Protein AF-A0A6B3M8G8-F1 (afdb_monomer_lite)

Foldseek 3Di:
DDDDDDDDDDDDDDDPDPPPPPPDDLVRLQVVLVVCVVVVVLVSNLVSLVVSCVVPVLPLVSLQSNLVSCVSVLVLVSSLVSLVSSCVNPVLPLSSLQSNLVSLQVVLVVCVVVVNLVSSLVSLVSSLVSLVSSCVSPVPPVSSVVSNVVSVVVSCCSVPVPPPPPPCVVVPDDCVPDVPDPPPPAQKWKWEQEPVGIFIFGWDFPDDDDPDTDTDGDDDTQYPDPPDDGDQWIKIWGDDPDDPVPTDIDIGGDDDDDDDDDPDDDPPD

pLDDT: mean 75.7, std 21.73, range [33.72, 98.88]

Radius of gyration: 35.32 Å; chains: 1; bounding box: 148×42×79 Å

Secondary structure (DSSP, 8-state):
----------------------PPPHHHHHHHHHHHHHTT-HHHHHHHHHHHHHH-TT-HHHHHHHHHHHHHTT-HHHHHHHHHHHHHH-TT-HHHHHHHHHHHHHHHHHHHHTT-HHHHHHHHHHHHHHHHHHHHH-TT-HHHHHHHHHHHHHHHHHHS-------GGGTSPPTTT-TTS-----SEEEEEEETTEEEEEEEEEEEEETTEEEEEE-TTSS-SSTTSPPPSEEEEEE--SS-GGG---EEEE-------------S--

Sequence (269 aa):
MLHRFFSLLLTLSLVAIPQVVVAQSIEQLFQQGNAAQDAGNFSEAEHIFRRVIQSEPNNTDAYYNLGLALYYQGKLDEAIDSYQQAIQREPNNAAAYNNLGLALQQQGKLLRQQGNSDAAIAKLNEAITEYKRSIEIDTNFVTAHNNLREAKRLAILWSNPPTIAIDDRKHLPSEEDKPLVKVFRSTVQIIAEVSEGNSIGAGWVVKREGNTVWIVTNRHVISGEQTKPPSDKIKVEFFSELPDEKRPRYDATVHQTMTFLLKQQQLAA

Structure (mmCIF, N/CA/C/O backbone):
data_AF-A0A6B3M8G8-F1
#
_entry.id   AF-A0A6B3M8G8-F1
#
loop_
_atom_site.group_PDB
_atom_site.id
_atom_site.type_symbol
_atom_site.label_atom_id
_atom_site.label_alt_id
_atom_site.label_comp_id
_atom_site.label_asym_id
_atom_site.label_entity_id
_atom_site.label_seq_id
_atom_site.pdbx_PDB_ins_code
_atom_site.Cartn_x
_atom_site.Cartn_y
_atom_site.Cartn_z
_atom_site.occupancy
_atom_site.B_iso_or_equiv
_atom_site.auth_seq_id
_atom_site.auth_comp_id
_atom_site.auth_asym_id
_atom_site.auth_atom_id
_atom_site.pdbx_PDB_model_num
ATOM 1 N N . MET A 1 1 ? -97.263 -7.043 22.699 1.00 47.31 1 MET A N 1
ATOM 2 C CA . MET A 1 1 ? -96.037 -7.875 22.685 1.00 47.31 1 MET A CA 1
ATOM 3 C C . MET A 1 1 ? -95.089 -7.342 21.613 1.00 47.31 1 MET A C 1
ATOM 5 O O . MET A 1 1 ? -95.592 -6.777 20.655 1.00 47.31 1 MET A O 1
ATOM 9 N N . LEU A 1 2 ? -93.777 -7.565 21.797 1.00 39.94 2 LEU A N 1
ATOM 10 C CA . LEU A 1 2 ? -92.598 -7.190 20.977 1.00 39.94 2 LEU A CA 1
ATOM 11 C C . LEU A 1 2 ? -92.091 -5.745 21.168 1.00 39.94 2 LEU A C 1
ATOM 13 O O . LEU A 1 2 ? -92.731 -4.793 20.748 1.00 39.94 2 LEU A O 1
ATOM 17 N N . HIS A 1 3 ? -91.086 -5.504 22.022 1.00 43.38 3 HIS A N 1
ATOM 18 C CA . HIS A 1 3 ? -89.630 -5.793 21.951 1.00 43.38 3 HIS A CA 1
ATOM 19 C C . HIS A 1 3 ? -88.824 -4.621 21.362 1.00 43.38 3 HIS A C 1
ATOM 21 O O . HIS A 1 3 ? -88.673 -4.473 20.155 1.00 43.38 3 HIS A O 1
ATOM 27 N N . ARG A 1 4 ? -88.294 -3.790 22.274 1.00 45.34 4 ARG A N 1
ATOM 28 C CA . ARG A 1 4 ? -87.256 -2.785 22.020 1.00 45.34 4 ARG A CA 1
ATOM 29 C C . ARG A 1 4 ? -85.902 -3.496 21.914 1.00 45.34 4 ARG A C 1
ATOM 31 O O . ARG A 1 4 ? -85.479 -4.113 22.887 1.00 45.34 4 ARG A O 1
ATOM 38 N N . PHE A 1 5 ? -85.228 -3.385 20.774 1.00 47.16 5 PHE A N 1
ATOM 39 C CA . PHE A 1 5 ? -83.827 -3.786 20.627 1.00 47.16 5 PHE A CA 1
ATOM 40 C C . PHE A 1 5 ? -82.917 -2.635 21.072 1.00 47.16 5 PHE A C 1
ATOM 42 O O . PHE A 1 5 ? -82.988 -1.535 20.528 1.00 47.16 5 PHE A O 1
ATOM 49 N N . PHE A 1 6 ? -82.085 -2.890 22.079 1.00 47.25 6 PHE A N 1
ATOM 50 C CA . PHE A 1 6 ? -81.025 -1.996 22.540 1.00 47.25 6 PHE A CA 1
ATOM 51 C C . PHE A 1 6 ? -79.711 -2.531 21.954 1.00 47.25 6 PHE A C 1
ATOM 53 O O . PHE A 1 6 ? -79.225 -3.571 22.393 1.00 47.25 6 PHE A O 1
ATOM 60 N N . SER A 1 7 ? -79.170 -1.879 20.922 1.00 46.62 7 SER A N 1
ATOM 61 C CA . SER A 1 7 ? -77.852 -2.232 20.375 1.00 46.62 7 SER A CA 1
ATOM 62 C C . SER A 1 7 ? -76.763 -1.505 21.155 1.00 46.62 7 SER A C 1
ATOM 64 O O . SER A 1 7 ? -76.685 -0.278 21.131 1.00 46.62 7 SER A O 1
ATOM 66 N N . LEU A 1 8 ? -75.925 -2.276 21.845 1.00 45.31 8 LEU A N 1
ATOM 67 C CA . LEU A 1 8 ? -74.729 -1.810 22.539 1.00 45.31 8 LEU A CA 1
ATOM 68 C C . LEU A 1 8 ? -73.566 -1.772 21.530 1.00 45.31 8 LEU A C 1
ATOM 70 O O . LEU A 1 8 ? -73.111 -2.820 21.076 1.00 45.31 8 LEU A O 1
ATOM 74 N N . LEU A 1 9 ? -73.096 -0.581 21.149 1.00 47.44 9 LEU A N 1
ATOM 75 C CA . LEU A 1 9 ? -71.875 -0.420 20.351 1.00 47.44 9 LEU A CA 1
ATOM 76 C C . LEU A 1 9 ? -70.666 -0.353 21.293 1.00 47.44 9 LEU A C 1
ATOM 78 O O . LEU A 1 9 ? -70.496 0.617 22.028 1.00 47.44 9 LEU A O 1
ATOM 82 N N . LEU A 1 10 ? -69.834 -1.394 21.267 1.00 45.88 10 LEU A N 1
ATOM 83 C CA . LEU A 1 10 ? -68.565 -1.457 21.987 1.00 45.88 10 LEU A CA 1
ATOM 84 C C . LEU A 1 10 ? -67.466 -0.859 21.093 1.00 45.88 10 LEU A C 1
ATOM 86 O O . LEU A 1 10 ? -67.052 -1.477 20.113 1.00 45.88 10 LEU A O 1
ATOM 90 N N . THR A 1 11 ? -67.004 0.354 21.393 1.00 53.84 11 THR A N 1
ATOM 91 C CA . THR A 1 11 ? -65.881 0.966 20.671 1.00 53.84 11 THR A CA 1
ATOM 92 C C . THR A 1 11 ? -64.563 0.443 21.235 1.00 53.84 11 THR A C 1
ATOM 94 O O . THR A 1 11 ? -64.174 0.798 22.347 1.00 53.84 11 THR A O 1
ATOM 97 N N . LEU A 1 12 ? -63.876 -0.405 20.471 1.00 47.84 12 LEU A N 1
ATOM 98 C CA . LEU A 1 12 ? -62.534 -0.887 20.788 1.00 47.84 12 LEU A CA 1
ATOM 99 C C . LEU A 1 12 ? -61.524 0.238 20.491 1.00 47.84 12 LEU A C 1
ATOM 101 O O . LEU A 1 12 ? -61.164 0.474 19.339 1.00 47.84 12 LEU A O 1
ATOM 105 N N . SER A 1 13 ? -61.098 0.982 21.511 1.00 57.12 13 SER A N 1
ATOM 106 C CA . SER A 1 13 ? -60.034 1.980 21.367 1.00 57.12 13 SER A CA 1
ATOM 107 C C . SER A 1 13 ? -58.672 1.283 21.347 1.00 57.12 13 SER A C 1
ATOM 109 O O . SER A 1 13 ? -58.246 0.714 22.353 1.00 57.12 13 SER A O 1
ATOM 111 N N . LEU A 1 14 ? -57.996 1.328 20.198 1.00 58.75 14 LEU A N 1
ATOM 112 C CA . LEU A 1 14 ? -56.640 0.820 20.008 1.00 58.75 14 LEU A CA 1
ATOM 113 C C . LEU A 1 14 ? -55.662 1.697 20.811 1.00 58.75 14 LEU A C 1
ATOM 115 O O . LEU A 1 14 ? -55.352 2.818 20.412 1.00 58.75 14 LEU A O 1
ATOM 119 N N . VAL A 1 15 ? -55.200 1.218 21.967 1.00 61.88 15 VAL A N 1
ATOM 120 C CA . VAL A 1 15 ? -54.132 1.889 22.720 1.00 61.88 15 VAL A CA 1
ATOM 121 C C . VAL A 1 15 ? -52.816 1.604 21.998 1.00 61.88 15 VAL A C 1
ATOM 123 O O . VAL A 1 15 ? -52.322 0.479 22.014 1.00 61.88 15 VAL A O 1
ATOM 126 N N . ALA A 1 16 ? -52.265 2.616 21.328 1.00 62.28 16 ALA A N 1
ATOM 127 C CA . ALA A 1 16 ? -50.938 2.546 20.733 1.00 62.28 16 ALA A CA 1
ATOM 128 C C . ALA A 1 16 ? -49.893 2.468 21.857 1.00 62.28 16 ALA A C 1
ATOM 130 O O . ALA A 1 16 ? -49.615 3.460 22.528 1.00 62.28 16 ALA A O 1
ATOM 131 N N . ILE A 1 17 ? -49.336 1.278 22.085 1.00 68.44 17 ILE A N 1
ATOM 132 C CA . ILE A 1 17 ? -48.185 1.101 22.973 1.00 68.44 17 ILE A CA 1
ATOM 133 C C . ILE A 1 17 ? -46.984 1.727 22.251 1.00 68.44 17 ILE A C 1
ATOM 135 O O . ILE A 1 17 ? -46.662 1.276 21.147 1.00 68.44 17 ILE A O 1
ATOM 139 N N . PRO A 1 18 ? -46.327 2.763 22.804 1.00 54.25 18 PRO A N 1
ATOM 140 C CA . PRO A 1 18 ? -45.137 3.319 22.180 1.00 54.25 18 PRO A CA 1
ATOM 141 C C . PRO A 1 18 ? -44.071 2.225 22.124 1.00 54.25 18 PRO A C 1
ATOM 143 O O . PRO A 1 18 ? -43.692 1.659 23.151 1.00 54.25 18 PRO A O 1
ATOM 146 N N . GLN A 1 19 ? -43.611 1.895 20.916 1.00 54.03 19 GLN A N 1
ATOM 147 C CA . GLN A 1 19 ? -42.460 1.019 20.754 1.00 54.03 19 GLN A CA 1
ATOM 148 C C . GLN A 1 19 ? -41.261 1.713 21.397 1.00 54.03 19 GLN A C 1
ATOM 150 O O . GLN A 1 19 ? -40.816 2.763 20.936 1.00 54.03 19 GLN A O 1
ATOM 155 N N . VAL A 1 20 ? -40.760 1.141 22.490 1.00 57.12 20 VAL A N 1
ATOM 156 C CA . VAL A 1 20 ? -39.497 1.569 23.085 1.00 57.12 20 VAL A CA 1
ATOM 157 C C . VAL A 1 20 ? -38.409 1.179 22.093 1.00 57.12 20 VAL A C 1
ATOM 159 O O . VAL A 1 20 ? -38.018 0.016 22.011 1.00 57.12 20 VAL A O 1
ATOM 162 N N . VAL A 1 21 ? -37.952 2.142 21.293 1.00 59.75 21 VAL A N 1
ATOM 163 C CA . VAL A 1 21 ? -36.733 1.987 20.500 1.00 59.75 21 VAL A CA 1
ATOM 164 C C . VAL A 1 21 ? -35.591 1.918 21.505 1.00 59.75 21 VAL A C 1
ATOM 166 O O . VAL A 1 21 ? -35.153 2.938 22.035 1.00 59.75 21 VAL A O 1
ATOM 169 N N . VAL A 1 22 ? -35.158 0.704 21.838 1.00 60.06 22 VAL A N 1
ATOM 170 C CA . VAL A 1 22 ? -33.977 0.511 22.678 1.00 60.06 22 VAL A CA 1
ATOM 171 C C . VAL A 1 22 ? -32.784 0.976 21.852 1.00 60.06 22 VAL A C 1
ATOM 173 O O . VAL A 1 22 ? -32.423 0.338 20.863 1.00 60.06 22 VAL A O 1
ATOM 176 N N . ALA A 1 23 ? -32.211 2.124 22.215 1.00 70.62 23 ALA A N 1
ATOM 177 C CA . ALA A 1 23 ? -30.981 2.599 21.603 1.00 70.62 23 ALA A CA 1
ATOM 178 C C . ALA A 1 23 ? -29.895 1.531 21.806 1.00 70.62 23 ALA A C 1
ATOM 180 O O . ALA A 1 23 ? -29.649 1.101 22.933 1.00 70.62 23 ALA A O 1
ATOM 181 N N . GLN A 1 24 ? -29.288 1.075 20.710 1.00 76.62 24 GLN A N 1
ATOM 182 C CA . GLN A 1 24 ? -28.175 0.129 20.769 1.00 76.62 24 GLN A CA 1
ATOM 183 C C . GLN A 1 24 ? -27.015 0.770 21.532 1.00 76.62 24 GLN A C 1
ATOM 185 O O . GLN A 1 24 ? -26.716 1.949 21.325 1.00 76.62 24 GLN A O 1
ATOM 190 N N . SER A 1 25 ? -26.356 0.003 22.401 1.00 91.88 25 SER A N 1
ATOM 191 C CA . SER A 1 25 ? -25.125 0.485 23.031 1.00 91.88 25 SER A CA 1
ATOM 192 C C . SER A 1 25 ? -24.011 0.622 21.987 1.00 91.88 25 SER A C 1
ATOM 194 O O . SER A 1 25 ? -24.038 -0.046 20.950 1.00 91.88 25 SER A O 1
ATOM 196 N N . ILE A 1 26 ? -23.011 1.464 22.259 1.00 93.00 26 ILE A N 1
ATOM 197 C CA . ILE A 1 26 ? -21.859 1.608 21.356 1.00 93.00 26 ILE A CA 1
ATOM 198 C C . ILE A 1 26 ? -21.111 0.285 21.196 1.00 93.00 26 ILE A C 1
ATOM 200 O O . ILE A 1 26 ? -20.761 -0.076 20.079 1.00 93.00 26 ILE A O 1
ATOM 204 N N . GLU A 1 27 ? -20.996 -0.496 22.270 1.00 92.81 27 GLU A N 1
ATOM 205 C CA . GLU A 1 27 ? -20.454 -1.857 22.217 1.00 92.81 27 GLU A CA 1
ATOM 206 C C . GLU A 1 27 ? -21.247 -2.755 21.252 1.00 92.81 27 GLU A C 1
ATOM 208 O O . GLU A 1 27 ? -20.674 -3.417 20.393 1.00 92.81 27 GLU A O 1
ATOM 213 N N . GLN A 1 28 ? -22.584 -2.748 21.328 1.00 94.25 28 GLN A N 1
ATOM 214 C CA . GLN A 1 28 ? -23.419 -3.539 20.416 1.00 94.25 28 GLN A CA 1
ATOM 215 C C . GLN A 1 28 ? -23.270 -3.092 18.960 1.00 94.25 28 GLN A C 1
ATOM 217 O O . GLN A 1 28 ? -23.236 -3.939 18.068 1.00 94.25 28 GLN A O 1
ATOM 222 N N . LEU A 1 29 ? -23.181 -1.782 18.716 1.00 95.38 29 LEU A N 1
ATOM 223 C CA . LEU A 1 29 ? -22.905 -1.240 17.387 1.00 95.38 29 LEU A CA 1
ATOM 224 C C . LEU A 1 29 ? -21.536 -1.695 16.889 1.00 95.38 29 LEU A C 1
ATOM 226 O O . LEU A 1 29 ? -21.426 -2.171 15.766 1.00 95.38 29 LEU A O 1
ATOM 230 N N . PHE A 1 30 ? -20.509 -1.620 17.728 1.00 96.06 30 PHE A N 1
ATOM 231 C CA . PHE A 1 30 ? -19.162 -2.042 17.372 1.00 96.06 30 PHE A CA 1
ATOM 232 C C . PHE A 1 30 ? -19.118 -3.521 16.961 1.00 96.06 30 PHE A C 1
ATOM 234 O O . PHE A 1 30 ? -18.606 -3.852 15.891 1.00 96.06 30 PHE A O 1
ATOM 241 N N . GLN A 1 31 ? -19.752 -4.406 17.740 1.00 97.56 31 GLN A N 1
ATOM 242 C CA . GLN A 1 31 ? -19.837 -5.831 17.402 1.00 97.56 31 GLN A CA 1
ATOM 243 C C . GLN A 1 31 ? -20.619 -6.096 16.107 1.00 97.56 31 GLN A C 1
ATOM 245 O O . GLN A 1 31 ? -20.256 -6.986 15.340 1.00 97.56 31 GLN A O 1
ATOM 250 N N . GLN A 1 32 ? -21.664 -5.314 15.815 1.00 97.12 32 GLN A N 1
ATOM 251 C CA . GLN A 1 32 ? -22.369 -5.399 14.529 1.00 97.12 32 GLN A CA 1
ATOM 252 C C . GLN A 1 32 ? -21.480 -4.966 13.361 1.00 97.12 32 GLN A C 1
ATOM 254 O O . GLN A 1 32 ? -21.523 -5.590 12.303 1.00 97.12 32 GLN A O 1
ATOM 259 N N . GLY A 1 33 ? -20.654 -3.935 13.558 1.00 97.75 33 GLY A N 1
ATOM 260 C CA . GLY A 1 33 ? -19.674 -3.486 12.571 1.00 97.75 33 GLY A CA 1
ATOM 261 C C . GLY A 1 33 ? -18.662 -4.583 12.247 1.00 97.75 33 GLY A C 1
ATOM 262 O O . GLY A 1 33 ? -18.440 -4.881 11.074 1.00 97.75 33 GLY A O 1
ATOM 263 N N . ASN A 1 34 ? -18.126 -5.246 13.277 1.00 97.94 34 ASN A N 1
ATOM 264 C CA . ASN A 1 34 ? -17.218 -6.385 13.114 1.00 97.94 34 ASN A CA 1
ATOM 265 C C . ASN A 1 34 ? -17.898 -7.540 12.367 1.00 97.94 34 ASN A C 1
ATOM 267 O O . ASN A 1 34 ? -17.373 -8.027 11.370 1.00 97.94 34 ASN A O 1
ATOM 271 N N . ALA A 1 35 ? -19.115 -7.918 12.774 1.00 98.19 35 ALA A N 1
ATOM 272 C CA . ALA A 1 35 ? -19.872 -8.975 12.105 1.00 98.19 35 ALA A CA 1
ATOM 273 C C . ALA A 1 35 ? -20.162 -8.647 10.627 1.00 98.19 35 ALA A C 1
ATOM 275 O O . ALA A 1 35 ? -20.120 -9.530 9.769 1.00 98.19 35 ALA A O 1
ATOM 276 N N . ALA A 1 36 ? -20.431 -7.377 10.306 1.00 98.19 36 ALA A N 1
ATOM 277 C CA . ALA A 1 36 ? -20.597 -6.928 8.929 1.00 98.19 36 ALA A CA 1
ATOM 278 C C . ALA A 1 36 ? -19.288 -7.032 8.127 1.00 98.19 36 ALA A C 1
ATOM 280 O O . ALA A 1 36 ? -19.338 -7.438 6.965 1.00 98.19 36 ALA A O 1
ATOM 281 N N . GLN A 1 37 ? -18.128 -6.724 8.721 1.00 96.88 37 GLN A N 1
ATOM 282 C CA . GLN A 1 37 ? -16.827 -6.936 8.071 1.00 96.88 37 GLN A CA 1
ATOM 283 C C . GLN A 1 37 ? -16.541 -8.412 7.813 1.00 96.88 37 GLN A C 1
ATOM 285 O O . GLN A 1 37 ? -16.163 -8.756 6.695 1.00 96.88 37 GLN A O 1
ATOM 290 N N . ASP A 1 38 ? -16.767 -9.274 8.804 1.00 97.25 38 ASP A N 1
ATOM 291 C CA . ASP A 1 38 ? -16.552 -10.720 8.682 1.00 97.25 38 ASP A CA 1
ATOM 292 C C . ASP A 1 38 ? -17.446 -11.333 7.594 1.00 97.25 38 ASP A C 1
ATOM 294 O O . ASP A 1 38 ? -17.039 -12.243 6.873 1.00 97.25 38 ASP A O 1
ATOM 298 N N . ALA A 1 39 ? -18.655 -10.788 7.424 1.00 97.62 39 ALA A N 1
ATOM 299 C CA . ALA A 1 39 ? -19.573 -11.156 6.350 1.00 97.62 39 ALA A CA 1
ATOM 300 C C . ALA A 1 39 ? -19.212 -10.550 4.976 1.00 97.62 39 ALA A C 1
ATOM 302 O O . ALA A 1 39 ? -19.887 -10.840 3.989 1.00 97.62 39 ALA A O 1
ATOM 303 N N . GLY A 1 40 ? -18.189 -9.692 4.889 1.00 97.19 40 GLY A N 1
ATOM 304 C CA . GLY A 1 40 ? -17.811 -8.969 3.670 1.00 97.19 40 GLY A CA 1
ATOM 305 C C . GLY A 1 40 ? -18.756 -7.820 3.289 1.00 97.19 40 GLY A C 1
ATOM 306 O O . GLY A 1 40 ? -18.632 -7.240 2.209 1.00 97.19 40 GLY A O 1
ATOM 307 N N . ASN A 1 41 ? -19.692 -7.452 4.166 1.00 98.25 41 ASN A N 1
ATOM 308 C CA . ASN A 1 41 ? -20.652 -6.366 3.968 1.00 98.25 41 ASN A CA 1
ATOM 309 C C . ASN A 1 41 ? -20.023 -5.009 4.319 1.00 98.25 41 ASN A C 1
ATOM 311 O O . ASN A 1 41 ? -20.463 -4.301 5.227 1.00 98.25 41 ASN A O 1
ATOM 315 N N . PHE A 1 42 ? -18.978 -4.628 3.584 1.00 98.31 42 PHE A N 1
ATOM 316 C CA . PHE A 1 42 ? -18.144 -3.470 3.915 1.00 98.31 42 PHE A CA 1
ATOM 317 C C . PHE A 1 42 ? -18.887 -2.128 3.908 1.00 98.31 42 PHE A C 1
ATOM 319 O O . PHE A 1 42 ? -18.547 -1.248 4.693 1.00 98.31 42 PHE A O 1
ATOM 326 N N . SER A 1 43 ? -19.924 -1.973 3.077 1.00 98.56 43 SER A N 1
ATOM 327 C CA . SER A 1 43 ? -20.750 -0.756 3.081 1.00 98.56 43 SER A CA 1
ATOM 328 C C . SER A 1 43 ? -21.550 -0.598 4.379 1.00 98.56 43 SER A C 1
ATOM 330 O O . SER A 1 43 ? -21.727 0.525 4.846 1.00 98.56 43 SER A O 1
ATOM 332 N N . GLU A 1 44 ? -22.033 -1.699 4.963 1.00 98.31 44 GLU A N 1
ATOM 333 C CA . GLU A 1 44 ? -22.752 -1.657 6.242 1.00 98.31 44 GLU A CA 1
ATOM 334 C C . GLU A 1 44 ? -21.772 -1.432 7.395 1.00 98.31 44 GLU A C 1
ATOM 336 O O . GLU A 1 44 ? -22.002 -0.578 8.249 1.00 98.31 44 GLU A O 1
ATOM 341 N N . ALA A 1 45 ? -20.628 -2.123 7.368 1.00 98.69 45 ALA A N 1
ATOM 342 C CA . ALA A 1 45 ? -19.551 -1.902 8.325 1.00 98.69 45 ALA A CA 1
ATOM 343 C C . ALA A 1 45 ? -19.104 -0.429 8.353 1.00 98.69 45 ALA A C 1
ATOM 345 O O . ALA A 1 45 ? -18.996 0.160 9.425 1.00 98.69 45 ALA A O 1
ATOM 346 N N . GLU A 1 46 ? -18.912 0.197 7.185 1.00 98.69 46 GLU A N 1
ATOM 347 C CA . GLU A 1 46 ? -18.597 1.625 7.079 1.00 98.69 46 GLU A CA 1
ATOM 348 C C . GLU A 1 46 ? -19.647 2.491 7.788 1.00 98.69 46 GLU A C 1
ATOM 350 O O . GLU A 1 46 ? -19.296 3.342 8.609 1.00 98.69 46 GLU A O 1
ATOM 355 N N . HIS A 1 47 ? -20.933 2.276 7.493 1.00 98.44 47 HIS A N 1
ATOM 356 C CA . HIS A 1 47 ? -22.016 3.042 8.105 1.00 98.44 47 HIS A CA 1
ATOM 357 C C . HIS A 1 47 ? -22.026 2.889 9.634 1.00 98.44 47 HIS A C 1
ATOM 359 O O . HIS A 1 47 ? -22.141 3.881 10.361 1.00 98.44 47 HIS A O 1
ATOM 365 N N . ILE A 1 48 ? -21.841 1.666 10.132 1.00 98.44 48 ILE A N 1
ATOM 366 C CA . ILE A 1 48 ? -21.798 1.374 11.564 1.00 98.44 48 ILE A CA 1
ATOM 367 C C . ILE A 1 48 ? -20.593 2.043 12.236 1.00 98.44 48 ILE A C 1
ATOM 369 O O . ILE A 1 48 ? -20.775 2.750 13.228 1.00 98.44 48 ILE A O 1
ATOM 373 N N . PHE A 1 49 ? -19.376 1.893 11.703 1.00 98.62 49 PHE A N 1
ATOM 374 C CA . PHE A 1 49 ? -18.189 2.486 12.327 1.00 98.62 49 PHE A CA 1
ATOM 375 C C . PHE A 1 49 ? -18.215 4.014 12.300 1.00 98.62 49 PHE A C 1
ATOM 377 O O . PHE A 1 49 ? -17.805 4.643 13.274 1.00 98.62 49 PHE A O 1
ATOM 384 N N . ARG A 1 50 ? -18.788 4.639 11.262 1.00 98.56 50 ARG A N 1
ATOM 385 C CA . ARG A 1 50 ? -19.033 6.091 11.271 1.00 98.56 50 ARG A CA 1
ATOM 386 C C . ARG A 1 50 ? -19.986 6.508 12.395 1.00 98.56 50 ARG A C 1
ATOM 388 O O . ARG A 1 50 ? -19.749 7.540 13.017 1.00 98.56 50 ARG A O 1
ATOM 395 N N . ARG A 1 51 ? -21.023 5.716 12.701 1.00 97.69 51 ARG A N 1
ATOM 396 C CA . ARG A 1 51 ? -21.916 5.969 13.852 1.00 97.69 51 ARG A CA 1
ATOM 397 C C . ARG A 1 51 ? -21.195 5.803 15.189 1.00 97.69 51 ARG A C 1
ATOM 399 O O . ARG A 1 51 ? -21.403 6.622 16.081 1.00 97.69 51 ARG A O 1
ATOM 406 N N . VAL A 1 52 ? -20.334 4.790 15.320 1.00 97.81 52 VAL A N 1
ATOM 407 C CA . VAL A 1 52 ? -19.487 4.622 16.515 1.00 97.81 52 VAL A CA 1
ATOM 408 C C . VAL A 1 52 ? -18.598 5.851 16.704 1.00 97.81 52 VAL A C 1
ATOM 410 O O . VAL A 1 52 ? -18.629 6.449 17.770 1.00 97.81 52 VAL A O 1
ATOM 413 N N . ILE A 1 53 ? -17.902 6.304 15.657 1.00 98.19 53 ILE A N 1
ATOM 414 C CA . ILE A 1 53 ? -17.032 7.493 15.695 1.00 98.19 53 ILE A CA 1
ATOM 415 C C . ILE A 1 53 ? -17.812 8.772 16.032 1.00 98.19 53 ILE A C 1
ATOM 417 O O . ILE A 1 53 ? -17.312 9.619 16.767 1.00 98.19 53 ILE A O 1
ATOM 421 N N . GLN A 1 54 ? -19.038 8.934 15.523 1.00 97.44 54 GLN A N 1
ATOM 422 C CA . GLN A 1 54 ? -19.883 10.086 15.868 1.00 97.44 54 GLN A CA 1
ATOM 423 C C . GLN A 1 54 ? -20.202 10.146 17.366 1.00 97.44 54 GLN A C 1
ATOM 425 O O . GLN A 1 54 ? -20.269 11.237 17.929 1.00 97.44 54 GLN A O 1
ATOM 430 N N . SER A 1 55 ? -20.398 8.991 18.007 1.00 96.56 55 SER A N 1
ATOM 431 C CA . SER A 1 55 ? -20.649 8.917 19.448 1.00 96.56 55 SER A CA 1
ATOM 432 C C . SER A 1 55 ? -19.364 8.946 20.275 1.00 96.56 55 SER A C 1
ATOM 434 O O . SER A 1 55 ? -19.347 9.509 21.367 1.00 96.56 55 SER A O 1
ATOM 436 N N . GLU A 1 56 ? -18.292 8.341 19.769 1.00 96.12 56 GLU A N 1
ATOM 437 C CA . GLU A 1 56 ? -16.994 8.216 20.424 1.00 96.12 56 GLU A CA 1
ATOM 438 C C . GLU A 1 56 ? -15.867 8.657 19.471 1.00 96.12 56 GLU A C 1
ATOM 440 O O . GLU A 1 56 ? -15.164 7.826 18.891 1.00 96.12 56 GLU A O 1
ATOM 445 N N . PRO A 1 57 ? -15.621 9.975 19.330 1.00 96.50 57 PRO A N 1
ATOM 446 C CA . PRO A 1 57 ? -14.647 10.511 18.365 1.00 96.50 57 PRO A CA 1
ATOM 447 C C . PRO A 1 57 ? -13.183 10.121 18.627 1.00 96.50 57 PRO A C 1
ATOM 449 O O . PRO A 1 57 ? -12.296 10.403 17.819 1.00 96.50 57 PRO A O 1
ATOM 452 N N . ASN A 1 58 ? -12.913 9.491 19.771 1.00 95.50 58 ASN A N 1
ATOM 453 C CA . ASN A 1 58 ? -11.594 9.021 20.185 1.00 95.50 58 ASN A CA 1
ATOM 454 C C . ASN A 1 58 ? -11.456 7.490 20.117 1.00 95.50 58 ASN A C 1
ATOM 456 O O . ASN A 1 58 ? -10.437 6.967 20.557 1.00 95.50 58 ASN A O 1
ATOM 460 N N . ASN A 1 59 ? -12.447 6.773 19.578 1.00 96.88 59 ASN A N 1
ATOM 461 C CA . ASN A 1 59 ? -12.410 5.318 19.472 1.00 96.88 59 ASN A CA 1
ATOM 462 C C . ASN A 1 59 ? -11.447 4.873 18.353 1.00 96.88 59 ASN A C 1
ATOM 464 O O . ASN A 1 59 ? -11.784 4.919 17.168 1.00 96.88 59 ASN A O 1
ATOM 468 N N . THR A 1 60 ? -10.230 4.477 18.734 1.00 97.94 60 THR A N 1
ATOM 469 C CA . THR A 1 60 ? -9.168 4.035 17.816 1.00 97.94 60 THR A CA 1
ATOM 470 C C . THR A 1 60 ? -9.602 2.861 16.944 1.00 97.94 60 THR A C 1
ATOM 472 O O . THR A 1 60 ? -9.404 2.902 15.727 1.00 97.94 60 THR A O 1
ATOM 475 N N . ASP A 1 61 ? -10.221 1.842 17.540 1.00 97.75 61 ASP A N 1
ATOM 476 C CA . ASP A 1 61 ? -10.590 0.620 16.825 1.00 97.75 61 ASP A CA 1
ATOM 477 C C . ASP A 1 61 ? -11.660 0.891 15.765 1.00 97.75 61 ASP A C 1
ATOM 479 O O . ASP A 1 61 ? -11.629 0.313 14.679 1.00 97.75 61 ASP A O 1
ATOM 483 N N . ALA A 1 62 ? -12.573 1.831 16.027 1.00 98.19 62 ALA A N 1
ATOM 484 C CA . ALA A 1 62 ? -13.580 2.237 15.055 1.00 98.19 62 ALA A CA 1
ATOM 485 C C . ALA A 1 62 ? -12.952 2.924 13.833 1.00 98.19 62 ALA A C 1
ATOM 487 O O . ALA A 1 62 ? -13.368 2.652 12.708 1.00 98.19 62 ALA A O 1
ATOM 488 N N . TYR A 1 63 ? -11.924 3.761 14.018 1.00 98.81 63 TYR A N 1
ATOM 489 C CA . TYR A 1 63 ? -11.168 4.334 12.897 1.00 98.81 63 TYR A CA 1
ATOM 490 C C . TYR A 1 63 ? -10.384 3.268 12.124 1.00 98.81 63 TYR A C 1
ATOM 492 O O . TYR A 1 63 ? -10.395 3.272 10.891 1.00 98.81 63 TYR A O 1
ATOM 500 N N . TYR A 1 64 ? -9.744 2.329 12.825 1.00 98.81 64 TYR A N 1
ATOM 501 C CA . TYR A 1 64 ? -9.020 1.224 12.196 1.00 98.81 64 TYR A CA 1
ATOM 502 C C . TYR A 1 64 ? -9.956 0.338 11.355 1.00 98.81 64 TYR A C 1
ATOM 504 O O . TYR A 1 64 ? -9.685 0.086 10.177 1.00 98.81 64 TYR A O 1
ATOM 512 N N . ASN A 1 65 ? -11.097 -0.071 11.913 1.00 98.69 65 ASN A N 1
ATOM 513 C CA . ASN A 1 65 ? -12.060 -0.915 11.210 1.00 98.69 65 ASN A CA 1
ATOM 514 C C . ASN A 1 65 ? -12.810 -0.165 10.098 1.00 98.69 65 ASN A C 1
ATOM 516 O O . ASN A 1 65 ? -13.086 -0.750 9.048 1.00 98.69 65 ASN A O 1
ATOM 520 N N . LEU A 1 66 ? -13.062 1.140 10.255 1.00 98.81 66 LEU A N 1
ATOM 521 C CA . LEU A 1 66 ? -13.541 1.987 9.161 1.00 98.81 66 LEU A CA 1
ATOM 522 C C . LEU A 1 66 ? -12.544 1.982 7.992 1.00 98.81 66 LEU A C 1
ATOM 524 O O . LEU A 1 66 ? -12.946 1.758 6.850 1.00 98.81 66 LEU A O 1
ATOM 528 N N . GLY A 1 67 ? -11.247 2.145 8.274 1.00 98.75 67 GLY A N 1
ATOM 529 C CA . GLY A 1 67 ? -10.190 2.068 7.264 1.00 98.75 67 GLY A CA 1
ATOM 530 C C . GLY A 1 67 ? -10.177 0.731 6.520 1.00 98.75 67 GLY A C 1
ATOM 531 O O . GLY A 1 67 ? -10.087 0.709 5.291 1.00 98.75 67 GLY A O 1
ATOM 532 N N . LEU A 1 68 ? -10.351 -0.383 7.238 1.00 98.69 68 LEU A N 1
ATOM 533 C CA . LEU A 1 68 ? -10.474 -1.719 6.639 1.00 98.69 68 LEU A CA 1
ATOM 534 C C . LEU A 1 68 ? -11.679 -1.814 5.700 1.00 98.69 68 LEU A C 1
ATOM 536 O O . LEU A 1 68 ? -11.534 -2.232 4.550 1.00 98.69 68 LEU A O 1
ATOM 540 N N . ALA A 1 69 ? -12.859 -1.391 6.155 1.00 98.81 69 ALA A N 1
ATOM 541 C CA . ALA A 1 69 ? -14.072 -1.417 5.342 1.00 98.81 69 ALA A CA 1
ATOM 542 C C . ALA A 1 69 ? -13.944 -0.551 4.073 1.00 98.81 69 ALA A C 1
ATOM 544 O O . ALA A 1 69 ? -14.366 -0.964 2.993 1.00 98.81 69 ALA A O 1
ATOM 545 N N . LEU A 1 70 ? -13.334 0.631 4.177 1.00 98.88 70 LEU A N 1
ATOM 546 C CA . LEU A 1 70 ? -13.101 1.533 3.046 1.00 98.88 70 LEU A CA 1
ATOM 547 C C . LEU A 1 70 ? -12.068 0.971 2.061 1.00 98.88 70 LEU A C 1
ATOM 549 O O . LEU A 1 70 ? -12.264 1.048 0.846 1.00 98.88 70 LEU A O 1
ATOM 553 N N . TYR A 1 71 ? -11.002 0.344 2.569 1.00 98.75 71 TYR A N 1
ATOM 554 C CA . TYR A 1 71 ? -9.977 -0.299 1.749 1.00 98.75 71 TYR A CA 1
ATOM 555 C C . TYR A 1 71 ? -10.573 -1.400 0.866 1.00 98.75 71 TYR A C 1
ATOM 557 O O . TYR A 1 71 ? -10.333 -1.413 -0.343 1.00 98.75 71 TYR A O 1
ATOM 565 N N . TYR A 1 72 ? -11.401 -2.284 1.432 1.00 98.00 72 TYR A N 1
ATOM 566 C CA . TYR A 1 72 ? -12.046 -3.350 0.660 1.00 98.00 72 TYR A CA 1
ATOM 567 C C . TYR A 1 72 ? -13.075 -2.838 -0.356 1.00 98.00 72 TYR A C 1
ATOM 569 O O . TYR A 1 72 ? -13.322 -3.502 -1.361 1.00 98.00 72 TYR A O 1
ATOM 577 N N . GLN A 1 73 ? -13.629 -1.642 -0.148 1.00 98.25 73 GLN A N 1
ATOM 578 C CA . GLN A 1 73 ? -14.465 -0.956 -1.138 1.00 98.25 73 GLN A CA 1
ATOM 579 C C . GLN A 1 73 ? -13.654 -0.235 -2.230 1.00 98.25 73 GLN A C 1
ATOM 581 O O . GLN A 1 73 ? -14.237 0.289 -3.176 1.00 98.25 73 GLN A O 1
ATOM 586 N N . GLY A 1 74 ? -12.324 -0.166 -2.112 1.00 97.00 74 GLY A N 1
ATOM 587 C CA . GLY A 1 74 ? -11.466 0.601 -3.018 1.00 97.00 74 GLY A CA 1
ATOM 588 C C . GLY A 1 74 ? -11.507 2.118 -2.792 1.00 97.00 74 GLY A C 1
ATOM 589 O O . GLY A 1 74 ? -10.943 2.864 -3.591 1.00 97.00 74 GLY A O 1
ATOM 590 N N . LYS A 1 75 ? -12.128 2.589 -1.701 1.00 98.62 75 LYS A N 1
ATOM 591 C CA . LYS A 1 75 ? -12.156 4.002 -1.286 1.00 98.62 75 LYS A CA 1
ATOM 592 C C . LYS A 1 75 ? -10.844 4.362 -0.579 1.00 98.62 75 LYS A C 1
ATOM 594 O O . LYS A 1 75 ? -10.801 4.570 0.631 1.00 98.62 75 LYS A O 1
ATOM 599 N N . LEU A 1 76 ? -9.746 4.340 -1.335 1.00 98.56 76 LEU A N 1
ATOM 600 C CA . LEU A 1 76 ? -8.391 4.333 -0.772 1.00 98.56 76 LEU A CA 1
ATOM 601 C C . LEU A 1 76 ? -8.032 5.610 -0.007 1.00 98.56 76 LEU A C 1
ATOM 603 O O . LEU A 1 76 ? -7.395 5.500 1.034 1.00 98.56 76 LEU A O 1
ATOM 607 N N . ASP A 1 77 ? -8.449 6.784 -0.484 1.00 98.62 77 ASP A N 1
ATOM 608 C CA . ASP A 1 77 ? -8.158 8.059 0.190 1.00 98.62 77 ASP A CA 1
ATOM 609 C C . ASP A 1 77 ? -8.801 8.112 1.582 1.00 98.62 77 ASP A C 1
ATOM 611 O O . ASP A 1 77 ? -8.124 8.343 2.579 1.00 98.62 77 ASP A O 1
ATOM 615 N N . GLU A 1 78 ? -10.087 7.768 1.679 1.00 98.75 78 GLU A N 1
ATOM 616 C CA . GLU A 1 78 ? -10.787 7.732 2.966 1.00 98.75 78 GLU A CA 1
ATOM 617 C C . GLU A 1 78 ? -10.237 6.633 3.895 1.00 98.75 78 GLU A C 1
ATOM 619 O O . GLU A 1 78 ? -10.236 6.785 5.120 1.00 98.75 78 GLU A O 1
ATOM 624 N N . ALA A 1 79 ? -9.765 5.514 3.330 1.00 98.88 79 ALA A N 1
ATOM 625 C CA . ALA A 1 79 ? -9.116 4.457 4.099 1.00 98.88 79 ALA A CA 1
ATOM 626 C C . ALA A 1 79 ? -7.792 4.940 4.709 1.00 98.88 79 ALA A C 1
ATOM 628 O O . ALA A 1 79 ? -7.546 4.707 5.892 1.00 98.88 79 ALA A O 1
ATOM 629 N N . ILE A 1 80 ? -6.967 5.638 3.918 1.00 98.88 80 ILE A N 1
ATOM 630 C CA . ILE A 1 80 ? -5.712 6.260 4.361 1.00 98.88 80 ILE A CA 1
ATOM 631 C C . ILE A 1 80 ? -5.984 7.218 5.522 1.00 98.88 80 ILE A C 1
ATOM 633 O O . ILE A 1 80 ? -5.371 7.066 6.580 1.00 98.88 80 ILE A O 1
ATOM 637 N N . ASP A 1 81 ? -6.947 8.128 5.361 1.00 98.81 81 ASP A N 1
ATOM 638 C CA . ASP A 1 81 ? -7.321 9.085 6.405 1.00 98.81 81 ASP A CA 1
ATOM 639 C C . ASP A 1 81 ? -7.770 8.367 7.685 1.00 98.81 81 ASP A C 1
ATOM 641 O O . ASP A 1 81 ? -7.339 8.706 8.788 1.00 98.81 81 ASP A O 1
ATOM 645 N N . SER A 1 82 ? -8.594 7.325 7.554 1.00 98.81 82 SER A N 1
ATOM 646 C CA . SER A 1 82 ? -9.098 6.558 8.700 1.00 98.81 82 SER A CA 1
ATOM 647 C C . SER A 1 82 ? -7.975 5.836 9.453 1.00 98.81 82 SER A C 1
ATOM 649 O O . SER A 1 82 ? -7.921 5.897 10.683 1.00 98.81 82 SER A O 1
ATOM 651 N N . TYR A 1 83 ? -7.021 5.220 8.748 1.00 98.88 83 TYR A N 1
ATOM 652 C CA . TYR A 1 83 ? -5.857 4.609 9.396 1.00 98.88 83 TYR A CA 1
ATOM 653 C C . TYR A 1 83 ? -4.949 5.646 10.061 1.00 98.88 83 TYR A C 1
ATOM 655 O O . TYR A 1 83 ? -4.465 5.402 11.165 1.00 98.88 83 TYR A O 1
ATOM 663 N N . GLN A 1 84 ? -4.746 6.814 9.447 1.00 98.81 84 GLN A N 1
ATOM 664 C CA . GLN A 1 84 ? -3.986 7.907 10.061 1.00 98.81 84 GLN A CA 1
ATOM 665 C C . GLN A 1 84 ? -4.656 8.414 11.344 1.00 98.81 84 GLN A C 1
ATOM 667 O O . GLN A 1 84 ? -3.971 8.664 12.335 1.00 98.81 84 GLN A O 1
ATOM 672 N N . GLN A 1 85 ? -5.990 8.505 11.368 1.00 98.75 85 GLN A N 1
ATOM 673 C CA . GLN A 1 85 ? -6.742 8.842 12.578 1.00 98.75 85 GLN A CA 1
ATOM 674 C C . GLN A 1 85 ? -6.566 7.784 13.680 1.00 98.75 85 GLN A C 1
ATOM 676 O O . GLN A 1 85 ? -6.395 8.153 14.846 1.00 98.75 85 GLN A O 1
ATOM 681 N N . ALA A 1 86 ? -6.557 6.492 13.335 1.00 98.69 86 ALA A N 1
ATOM 682 C CA . ALA A 1 86 ? -6.257 5.425 14.292 1.00 98.69 86 ALA A CA 1
ATOM 683 C C . ALA A 1 86 ? -4.820 5.545 14.838 1.00 98.69 86 ALA A C 1
ATOM 685 O O . ALA A 1 86 ? -4.621 5.568 16.050 1.00 98.69 86 ALA A O 1
ATOM 686 N N . ILE A 1 87 ? -3.826 5.735 13.963 1.00 98.69 87 ILE A N 1
ATOM 687 C CA . ILE A 1 87 ? -2.407 5.898 14.328 1.00 98.69 87 ILE A CA 1
ATOM 688 C C . ILE A 1 87 ? -2.178 7.123 15.222 1.00 98.69 87 ILE A C 1
ATOM 690 O O . ILE A 1 87 ? -1.396 7.064 16.168 1.00 98.69 87 ILE A O 1
ATOM 694 N N . GLN A 1 88 ? -2.858 8.240 14.952 1.00 98.44 88 GLN A N 1
ATOM 695 C CA . GLN A 1 88 ? -2.739 9.452 15.765 1.00 98.44 88 GLN A CA 1
ATOM 696 C C . GLN A 1 88 ? -3.170 9.211 17.219 1.00 98.44 88 GLN A C 1
ATOM 698 O O . GLN A 1 88 ? -2.601 9.803 18.136 1.00 98.44 88 GLN A O 1
ATOM 703 N N . ARG A 1 89 ? -4.177 8.355 17.426 1.00 97.81 89 ARG A N 1
ATOM 704 C CA . ARG A 1 89 ? -4.712 8.006 18.750 1.00 97.81 89 ARG A CA 1
ATOM 705 C C . ARG A 1 89 ? -3.895 6.904 19.416 1.00 97.81 89 ARG A C 1
ATOM 707 O O . ARG A 1 89 ? -3.650 6.971 20.616 1.00 97.81 89 ARG A O 1
ATOM 714 N N . GLU A 1 90 ? -3.428 5.934 18.637 1.00 97.88 90 GLU A N 1
ATOM 715 C CA . GLU A 1 90 ? -2.584 4.838 19.102 1.00 97.88 90 GLU A CA 1
ATOM 716 C C . GLU A 1 90 ? -1.326 4.686 18.224 1.00 97.88 90 GLU A C 1
ATOM 718 O O . GLU A 1 90 ? -1.280 3.874 17.294 1.00 97.88 90 GLU A O 1
ATOM 723 N N . PRO A 1 91 ? -0.245 5.423 18.544 1.00 98.19 91 PRO A N 1
ATOM 724 C CA . PRO A 1 91 ? 0.983 5.411 17.746 1.00 98.19 91 PRO A CA 1
ATOM 725 C C . PRO A 1 91 ? 1.757 4.086 17.762 1.00 98.19 91 PRO A C 1
ATOM 727 O O . PRO A 1 91 ? 2.737 3.958 17.028 1.00 98.19 91 PRO A O 1
ATOM 730 N N . ASN A 1 92 ? 1.343 3.128 18.600 1.00 97.81 92 ASN A N 1
ATOM 731 C CA . ASN A 1 92 ? 1.932 1.794 18.743 1.00 97.81 92 ASN A CA 1
ATOM 732 C C . ASN A 1 92 ? 1.051 0.696 18.115 1.00 97.81 92 ASN A C 1
ATOM 734 O O . ASN A 1 92 ? 1.224 -0.482 18.417 1.00 97.81 92 ASN A O 1
ATOM 738 N N . ASN A 1 93 ? 0.109 1.051 17.237 1.00 98.00 93 ASN A N 1
ATOM 739 C CA . ASN A 1 93 ? -0.731 0.078 16.545 1.00 98.00 93 ASN A CA 1
ATOM 740 C C . ASN A 1 93 ? -0.048 -0.437 15.263 1.00 98.00 93 ASN A C 1
ATOM 742 O O . ASN A 1 93 ? -0.194 0.137 14.181 1.00 98.00 93 ASN A O 1
ATOM 746 N N . ALA A 1 94 ? 0.713 -1.532 15.368 1.00 98.56 94 ALA A N 1
ATOM 747 C CA . ALA A 1 94 ? 1.452 -2.101 14.233 1.00 98.56 94 ALA A CA 1
ATOM 748 C C . ALA A 1 94 ? 0.546 -2.480 13.043 1.00 98.56 94 ALA A C 1
ATOM 750 O O . ALA A 1 94 ? 0.954 -2.331 11.885 1.00 98.56 94 ALA A O 1
ATOM 751 N N . ALA A 1 95 ? -0.679 -2.949 13.305 1.00 98.56 95 ALA A N 1
ATOM 752 C CA . ALA A 1 95 ? -1.641 -3.338 12.274 1.00 98.56 95 ALA A CA 1
ATOM 753 C C . ALA A 1 95 ? -2.127 -2.135 11.455 1.00 98.56 95 ALA A C 1
ATOM 755 O O . ALA A 1 95 ? -2.185 -2.222 10.225 1.00 98.56 95 ALA A O 1
ATOM 756 N N . ALA A 1 96 ? -2.402 -1.000 12.106 1.00 98.62 96 ALA A N 1
ATOM 757 C CA . ALA A 1 96 ? -2.816 0.228 11.431 1.00 98.62 96 ALA A CA 1
ATOM 758 C C . ALA A 1 96 ? -1.743 0.730 10.451 1.00 98.62 96 ALA A C 1
ATOM 760 O O . ALA A 1 96 ? -2.059 1.016 9.298 1.00 98.62 96 ALA A O 1
ATOM 761 N N . TYR A 1 97 ? -0.467 0.731 10.856 1.00 98.88 97 TYR A N 1
ATOM 762 C CA . TYR A 1 97 ? 0.653 1.072 9.968 1.00 98.88 97 TYR A CA 1
ATOM 763 C C . TYR A 1 97 ? 0.768 0.123 8.766 1.00 98.88 97 TYR A C 1
ATOM 765 O O . TYR A 1 97 ? 0.933 0.565 7.628 1.00 98.88 97 TYR A O 1
ATOM 773 N N . ASN A 1 98 ? 0.637 -1.192 8.982 1.00 98.81 98 ASN A N 1
ATOM 774 C CA . ASN A 1 98 ? 0.663 -2.156 7.880 1.00 98.81 98 ASN A CA 1
ATOM 775 C C . ASN A 1 98 ? -0.487 -1.915 6.884 1.00 98.81 98 ASN A C 1
ATOM 777 O O . ASN A 1 98 ? -0.278 -1.947 5.670 1.00 98.81 98 ASN A O 1
ATOM 781 N N . ASN A 1 99 ? -1.699 -1.663 7.375 1.00 98.81 99 ASN A N 1
ATOM 782 C CA . ASN A 1 99 ? -2.859 -1.476 6.506 1.00 98.81 99 ASN A CA 1
ATOM 783 C C . ASN A 1 99 ? -2.855 -0.117 5.796 1.00 98.81 99 ASN A C 1
ATOM 785 O O . ASN A 1 99 ? -3.237 -0.049 4.626 1.00 98.81 99 ASN A O 1
ATOM 789 N N . LEU A 1 100 ? -2.324 0.930 6.434 1.00 98.88 100 LEU A N 1
ATOM 790 C CA . LEU A 1 100 ? -2.024 2.197 5.770 1.00 98.88 100 LEU A CA 1
ATOM 791 C C . LEU A 1 100 ? -1.040 1.985 4.609 1.00 98.88 100 LEU A C 1
ATOM 793 O O . LEU A 1 100 ? -1.300 2.425 3.488 1.00 98.88 100 LEU A O 1
ATOM 797 N N . GLY A 1 101 ? 0.038 1.228 4.837 1.00 98.81 101 GLY A N 1
ATOM 798 C CA . GLY A 1 101 ? 0.981 0.855 3.783 1.00 98.81 101 GLY A CA 1
ATOM 799 C C . GLY A 1 101 ? 0.316 0.106 2.621 1.00 98.81 101 GLY A C 1
ATOM 800 O O . GLY A 1 101 ? 0.598 0.393 1.458 1.00 98.81 101 GLY A O 1
ATOM 801 N N . LEU A 1 102 ? -0.616 -0.814 2.905 1.00 98.75 102 LEU A N 1
ATOM 802 C CA . LEU A 1 102 ? -1.378 -1.526 1.867 1.00 98.75 102 LEU A CA 1
ATOM 803 C C . LEU A 1 102 ? -2.251 -0.581 1.033 1.00 98.75 102 LEU A C 1
ATOM 805 O O . LEU A 1 102 ? -2.249 -0.688 -0.198 1.00 98.75 102 LEU A O 1
ATOM 809 N N . ALA A 1 103 ? -2.953 0.353 1.676 1.00 98.81 103 ALA A N 1
ATOM 810 C CA . ALA A 1 103 ? -3.775 1.348 0.992 1.00 98.81 103 ALA A CA 1
ATOM 811 C C . ALA A 1 103 ? -2.928 2.256 0.082 1.00 98.81 103 ALA A C 1
ATOM 813 O O . ALA A 1 103 ? -3.249 2.417 -1.098 1.00 98.81 103 ALA A O 1
ATOM 814 N N . LEU A 1 104 ? -1.791 2.751 0.584 1.00 98.88 104 LEU A N 1
ATOM 815 C CA . LEU A 1 104 ? -0.829 3.555 -0.179 1.00 98.88 104 LEU A CA 1
ATOM 816 C C . LEU A 1 104 ? -0.243 2.781 -1.368 1.00 98.88 104 LEU A C 1
ATOM 818 O O . LEU A 1 104 ? -0.198 3.290 -2.489 1.00 98.88 104 LEU A O 1
ATOM 822 N N . GLN A 1 105 ? 0.152 1.520 -1.166 1.00 97.81 105 GLN A N 1
ATOM 823 C CA . GLN A 1 105 ? 0.658 0.666 -2.241 1.00 97.81 105 GLN A CA 1
ATOM 824 C C . GLN A 1 105 ? -0.396 0.459 -3.339 1.00 97.81 105 GLN A C 1
ATOM 826 O O . GLN A 1 105 ? -0.067 0.499 -4.528 1.00 97.81 105 GLN A O 1
ATOM 831 N N . GLN A 1 106 ? -1.660 0.238 -2.965 1.00 97.25 106 GLN A N 1
ATOM 832 C CA . GLN A 1 106 ? -2.751 0.086 -3.926 1.00 97.25 106 GLN A CA 1
ATOM 833 C C . GLN A 1 106 ? -3.023 1.395 -4.680 1.00 97.25 106 GLN A C 1
ATOM 835 O O . GLN A 1 106 ? -3.191 1.367 -5.900 1.00 97.25 106 GLN A O 1
ATOM 840 N N . GLN A 1 107 ? -2.974 2.540 -3.997 1.00 97.31 107 GLN A N 1
ATOM 841 C CA . GLN A 1 107 ? -3.101 3.852 -4.631 1.00 97.31 107 GLN A CA 1
ATOM 842 C C . GLN A 1 107 ? -1.972 4.085 -5.644 1.00 97.31 107 GLN A C 1
ATOM 844 O O . GLN A 1 107 ? -2.226 4.507 -6.772 1.00 97.31 107 GLN A O 1
ATOM 849 N N . GLY A 1 108 ? -0.737 3.713 -5.294 1.00 95.94 108 GLY A N 1
ATOM 850 C CA . GLY A 1 108 ? 0.401 3.749 -6.210 1.00 95.94 108 GLY A CA 1
ATOM 851 C C . GLY A 1 108 ? 0.188 2.893 -7.464 1.00 95.94 108 GLY A C 1
ATOM 852 O O . GLY A 1 108 ? 0.489 3.334 -8.573 1.00 95.94 108 GLY A O 1
ATOM 853 N N . LYS A 1 109 ? -0.396 1.693 -7.332 1.00 89.06 109 LYS A N 1
ATOM 854 C CA . LYS A 1 109 ? -0.736 0.842 -8.491 1.00 89.06 109 LYS A CA 1
ATOM 855 C C . LYS A 1 109 ? -1.753 1.510 -9.421 1.00 89.06 109 LYS A C 1
ATOM 857 O O . LYS A 1 109 ? -1.566 1.452 -10.635 1.00 89.06 109 LYS A O 1
ATOM 862 N N . LEU A 1 110 ? -2.787 2.156 -8.876 1.00 85.81 110 LEU A N 1
ATOM 863 C CA . LEU A 1 110 ? -3.790 2.874 -9.674 1.00 85.81 110 LEU A CA 1
ATOM 864 C C . LEU A 1 110 ? -3.181 4.079 -10.401 1.00 85.81 110 LEU A C 1
ATOM 866 O O . LEU A 1 110 ? -3.374 4.229 -11.606 1.00 85.81 110 LEU A O 1
ATOM 870 N N . LEU A 1 111 ? -2.371 4.883 -9.705 1.00 87.06 111 LEU A N 1
ATOM 871 C CA . LEU A 1 111 ? -1.649 6.011 -10.305 1.00 87.06 111 LEU A CA 1
ATOM 872 C C . LEU A 1 111 ? -0.746 5.555 -11.456 1.00 87.06 111 LEU A C 1
ATOM 874 O O . LEU A 1 111 ? -0.701 6.187 -12.512 1.00 87.06 111 LEU A O 1
ATOM 878 N N . ARG A 1 112 ? -0.078 4.408 -11.294 1.00 84.56 112 ARG A N 1
ATOM 879 C CA . ARG A 1 112 ? 0.749 3.820 -12.351 1.00 84.56 112 ARG A CA 1
ATOM 880 C C . ARG A 1 112 ? -0.076 3.418 -13.572 1.00 84.56 112 ARG A C 1
ATOM 882 O O . ARG A 1 112 ? 0.356 3.678 -14.691 1.00 84.56 112 ARG A O 1
ATOM 889 N N . GLN A 1 113 ? -1.245 2.803 -13.380 1.00 75.00 113 GLN A N 1
ATOM 890 C CA . GLN A 1 113 ? -2.153 2.435 -14.479 1.00 75.00 113 GLN A CA 1
ATOM 891 C C . GLN A 1 113 ? -2.656 3.661 -15.252 1.00 75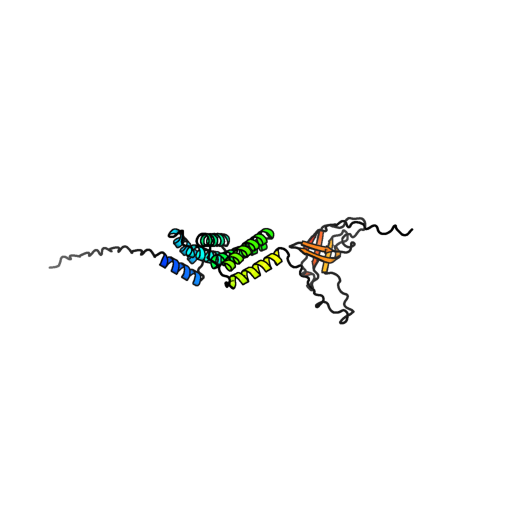.00 113 GLN A C 1
ATOM 893 O O . GLN A 1 113 ? -2.866 3.582 -16.457 1.00 75.00 113 GLN A O 1
ATOM 898 N N . GLN A 1 114 ? -2.787 4.801 -14.574 1.00 73.94 114 GLN A N 1
ATOM 899 C CA . GLN A 1 114 ? -3.148 6.088 -15.173 1.00 73.94 114 GLN A CA 1
ATOM 900 C C . GLN A 1 114 ? -1.967 6.788 -15.874 1.00 73.94 114 GLN A C 1
ATOM 902 O O . GLN A 1 114 ? -2.135 7.874 -16.422 1.00 73.94 114 GLN A O 1
ATOM 907 N N . GLY A 1 115 ? -0.770 6.193 -15.863 1.00 71.94 115 GLY A N 1
ATOM 908 C CA . GLY A 1 115 ? 0.437 6.750 -16.479 1.00 71.94 115 GLY A CA 1
ATOM 909 C C . GLY A 1 115 ? 1.238 7.699 -15.582 1.00 71.94 115 GLY A C 1
ATOM 910 O O . GLY A 1 115 ? 2.284 8.188 -16.004 1.00 71.94 115 GLY A O 1
ATOM 911 N N . ASN A 1 116 ? 0.816 7.928 -14.333 1.00 80.38 116 ASN A N 1
ATOM 912 C CA . ASN A 1 116 ? 1.514 8.808 -13.396 1.00 80.38 116 ASN A CA 1
ATOM 913 C C . ASN A 1 116 ? 2.583 8.038 -12.601 1.00 80.38 116 ASN A C 1
ATOM 915 O O . ASN A 1 116 ? 2.393 7.660 -11.442 1.00 80.38 116 ASN A O 1
ATOM 919 N N . SER A 1 117 ? 3.709 7.761 -13.262 1.00 81.88 117 SER A N 1
ATOM 920 C CA . SER A 1 117 ? 4.780 6.925 -12.701 1.00 81.88 117 SER A CA 1
ATOM 921 C C . SER A 1 117 ? 5.453 7.547 -11.476 1.00 81.88 117 SER A C 1
ATOM 923 O O . SER A 1 117 ? 5.721 6.832 -10.512 1.00 81.88 117 SER A O 1
ATOM 925 N N . ASP A 1 118 ? 5.670 8.862 -11.472 1.00 85.81 118 ASP A N 1
ATOM 926 C CA . ASP A 1 118 ? 6.351 9.543 -10.366 1.00 85.81 118 ASP A CA 1
ATOM 927 C C . ASP A 1 118 ? 5.496 9.535 -9.095 1.00 85.81 118 ASP A C 1
ATOM 929 O O . ASP A 1 118 ? 5.978 9.159 -8.024 1.00 85.81 118 ASP A O 1
ATOM 933 N N . ALA A 1 119 ? 4.198 9.847 -9.211 1.00 85.94 119 ALA A N 1
ATOM 934 C CA . ALA A 1 119 ? 3.281 9.777 -8.073 1.00 85.94 119 ALA A CA 1
ATOM 935 C C . ALA A 1 119 ? 3.105 8.337 -7.565 1.00 85.94 119 ALA A C 1
ATOM 937 O O . ALA A 1 119 ? 3.005 8.107 -6.360 1.00 85.94 119 ALA A O 1
ATOM 938 N N . ALA A 1 120 ? 3.120 7.348 -8.465 1.00 91.44 120 ALA A N 1
ATOM 939 C CA . ALA A 1 120 ? 3.074 5.942 -8.082 1.00 91.44 120 ALA A CA 1
ATOM 940 C C . ALA A 1 120 ? 4.292 5.517 -7.244 1.00 91.44 120 ALA A C 1
ATOM 942 O O . ALA A 1 120 ? 4.142 4.815 -6.242 1.00 91.44 120 ALA A O 1
ATOM 943 N N . ILE A 1 121 ? 5.494 5.951 -7.638 1.00 90.31 121 ILE A N 1
ATOM 944 C CA . ILE A 1 121 ? 6.736 5.691 -6.897 1.00 90.31 121 ILE A CA 1
ATOM 945 C C . ILE A 1 121 ? 6.716 6.414 -5.546 1.00 90.31 121 ILE A C 1
ATOM 947 O O . ILE A 1 121 ? 7.095 5.819 -4.537 1.00 90.31 121 ILE A O 1
ATOM 951 N N . ALA A 1 122 ? 6.233 7.660 -5.498 1.00 96.19 122 ALA A N 1
ATOM 952 C CA . ALA A 1 122 ? 6.075 8.397 -4.245 1.00 96.19 122 ALA A CA 1
ATOM 953 C C . ALA A 1 122 ? 5.195 7.624 -3.247 1.00 96.19 122 ALA A C 1
ATOM 955 O O . ALA A 1 122 ? 5.621 7.380 -2.117 1.00 96.19 122 ALA A O 1
ATOM 956 N N . LYS A 1 123 ? 4.045 7.107 -3.700 1.00 98.25 123 LYS A N 1
ATOM 957 C CA . LYS A 1 123 ? 3.149 6.302 -2.857 1.00 98.25 123 LYS A CA 1
ATOM 958 C C . LYS A 1 123 ? 3.749 4.981 -2.389 1.00 98.25 123 LYS A C 1
ATOM 960 O O . LYS A 1 123 ? 3.496 4.565 -1.260 1.00 98.25 123 LYS A O 1
ATOM 965 N N . LEU A 1 124 ? 4.589 4.335 -3.199 1.00 96.31 124 LEU A N 1
ATOM 966 C CA . LEU A 1 124 ? 5.346 3.168 -2.737 1.00 96.31 124 LEU A CA 1
ATOM 967 C C . LEU A 1 124 ? 6.355 3.520 -1.642 1.00 96.31 124 LEU A C 1
ATOM 969 O O . LEU A 1 124 ? 6.527 2.740 -0.708 1.00 96.31 124 LEU A O 1
ATOM 973 N N . ASN A 1 125 ? 7.018 4.672 -1.734 1.00 97.69 125 ASN A N 1
ATOM 974 C CA . ASN A 1 125 ? 7.965 5.112 -0.709 1.00 97.69 125 ASN A CA 1
ATOM 975 C C . ASN A 1 125 ? 7.261 5.460 0.611 1.00 97.69 125 ASN A C 1
ATOM 977 O O . ASN A 1 125 ? 7.773 5.116 1.679 1.00 97.69 125 ASN A O 1
ATOM 981 N N . GLU A 1 126 ? 6.075 6.073 0.542 1.00 98.62 126 GLU A N 1
ATOM 982 C CA . GLU A 1 126 ? 5.194 6.243 1.703 1.00 98.62 126 GLU A CA 1
ATOM 983 C C . GLU A 1 126 ? 4.849 4.865 2.297 1.00 98.62 126 GLU A C 1
ATOM 985 O O . GLU A 1 126 ? 5.157 4.608 3.457 1.00 98.62 126 GLU A O 1
ATOM 990 N N . ALA A 1 127 ? 4.362 3.914 1.488 1.00 98.75 127 ALA A N 1
ATOM 991 C CA . ALA A 1 127 ? 4.025 2.565 1.958 1.00 98.75 127 ALA A CA 1
ATOM 992 C C . ALA A 1 127 ? 5.204 1.840 2.639 1.00 98.75 127 ALA A C 1
ATOM 994 O O . ALA A 1 127 ? 5.045 1.237 3.700 1.00 98.75 127 ALA A O 1
ATOM 995 N N . ILE A 1 128 ? 6.409 1.923 2.062 1.00 98.75 128 ILE A N 1
ATOM 996 C CA . ILE A 1 128 ? 7.646 1.370 2.641 1.00 98.75 128 ILE A CA 1
ATOM 997 C C . ILE A 1 128 ? 7.925 1.956 4.030 1.00 98.75 128 ILE A C 1
ATOM 999 O O . ILE A 1 128 ? 8.416 1.235 4.902 1.00 98.75 128 ILE A O 1
ATOM 1003 N N . THR A 1 129 ? 7.655 3.246 4.228 1.00 98.81 129 THR A N 1
ATOM 1004 C CA . THR A 1 129 ? 7.847 3.930 5.512 1.00 98.81 129 THR A CA 1
ATOM 1005 C C . THR A 1 129 ? 6.888 3.376 6.561 1.00 98.81 129 THR A C 1
ATOM 1007 O O . THR A 1 129 ? 7.336 2.957 7.628 1.00 98.81 129 THR A O 1
ATOM 1010 N N . GLU A 1 130 ? 5.608 3.236 6.219 1.00 98.81 130 GLU A N 1
ATOM 1011 C CA . GLU A 1 130 ? 4.601 2.695 7.137 1.00 98.81 130 GLU A CA 1
ATOM 1012 C C . GLU A 1 130 ? 4.867 1.223 7.491 1.00 98.81 130 GLU A C 1
ATOM 1014 O O . GLU A 1 130 ? 4.804 0.835 8.657 1.00 98.81 130 GLU A O 1
ATOM 1019 N N . TYR A 1 131 ? 5.277 0.388 6.528 1.00 98.81 131 TYR A N 1
ATOM 1020 C CA . TYR A 1 131 ? 5.649 -1.001 6.827 1.00 98.81 131 TYR A CA 1
ATOM 1021 C C . TYR A 1 131 ? 6.865 -1.108 7.749 1.00 98.81 131 TYR A C 1
ATOM 1023 O O . TYR A 1 131 ? 6.892 -1.968 8.628 1.00 98.81 131 TYR A O 1
ATOM 1031 N N . LYS A 1 132 ? 7.879 -0.248 7.573 1.00 98.81 132 LYS A N 1
ATOM 1032 C CA . LYS A 1 132 ? 9.013 -0.195 8.508 1.00 98.81 132 LYS A CA 1
ATOM 1033 C C . LYS A 1 132 ? 8.534 0.171 9.906 1.00 98.81 132 LYS A C 1
ATOM 1035 O O . LYS A 1 132 ? 8.939 -0.489 10.855 1.00 98.81 132 LYS A O 1
ATOM 1040 N N . ARG A 1 133 ? 7.638 1.153 10.020 1.00 98.75 133 ARG A N 1
ATOM 1041 C CA . ARG A 1 133 ? 7.094 1.573 11.310 1.00 98.75 133 ARG A CA 1
ATOM 1042 C C . ARG A 1 133 ? 6.293 0.463 11.993 1.00 98.75 133 ARG A C 1
ATOM 1044 O O . ARG A 1 133 ? 6.459 0.237 13.185 1.00 98.75 133 ARG A O 1
ATOM 1051 N N . SER A 1 134 ? 5.502 -0.283 11.225 1.00 98.75 134 SER A N 1
ATOM 1052 C CA . SER A 1 134 ? 4.809 -1.487 11.697 1.00 98.75 134 SER A CA 1
ATOM 1053 C C . SER A 1 134 ? 5.782 -2.518 12.291 1.00 98.75 134 SER A C 1
ATOM 1055 O O . SER A 1 134 ? 5.566 -2.995 13.402 1.00 98.75 134 SER A O 1
ATOM 1057 N N . ILE A 1 135 ? 6.896 -2.794 11.601 1.00 98.69 135 ILE A N 1
ATOM 1058 C CA . ILE A 1 135 ? 7.931 -3.750 12.038 1.00 98.69 135 ILE A CA 1
ATOM 1059 C C . ILE A 1 135 ? 8.724 -3.240 13.251 1.00 98.69 135 ILE A C 1
ATOM 1061 O O . ILE A 1 135 ? 9.160 -4.034 14.080 1.00 98.69 135 ILE A O 1
ATOM 1065 N N . GLU A 1 136 ? 8.945 -1.929 13.361 1.00 98.56 136 GLU A N 1
ATOM 1066 C CA . GLU A 1 136 ? 9.583 -1.329 14.541 1.00 98.56 136 GLU A CA 1
ATOM 1067 C C . GLU A 1 136 ? 8.753 -1.550 15.810 1.00 98.56 136 GLU A C 1
ATOM 1069 O O . GLU A 1 136 ? 9.320 -1.737 16.885 1.00 98.56 136 GLU A O 1
ATOM 1074 N N . ILE A 1 137 ? 7.425 -1.528 15.681 1.00 98.44 137 ILE A N 1
ATOM 1075 C CA . ILE A 1 137 ? 6.485 -1.746 16.784 1.00 98.44 137 ILE A CA 1
ATOM 1076 C C . ILE A 1 137 ? 6.354 -3.242 17.098 1.00 98.44 137 ILE A C 1
ATOM 1078 O O . ILE A 1 137 ? 6.470 -3.635 18.257 1.00 98.44 137 ILE A O 1
ATOM 1082 N N . ASP A 1 138 ? 6.139 -4.076 16.077 1.00 98.19 138 ASP A N 1
ATOM 1083 C CA . ASP A 1 138 ? 6.092 -5.535 16.201 1.00 98.19 138 ASP A CA 1
ATOM 1084 C C . ASP A 1 138 ? 7.100 -6.192 15.250 1.00 98.19 138 ASP A C 1
ATOM 1086 O O . ASP A 1 138 ? 6.859 -6.402 14.057 1.00 98.19 138 ASP A O 1
ATOM 1090 N N . THR A 1 139 ? 8.243 -6.575 15.818 1.00 98.00 139 THR A N 1
ATOM 1091 C CA . THR A 1 139 ? 9.356 -7.166 15.064 1.00 98.00 139 THR A CA 1
ATOM 1092 C C . THR A 1 139 ? 9.024 -8.533 14.465 1.00 98.00 139 THR A C 1
ATOM 1094 O O . THR A 1 139 ? 9.652 -8.923 13.475 1.00 98.00 139 THR A O 1
ATOM 1097 N N . ASN A 1 140 ? 8.016 -9.235 14.998 1.00 96.88 140 ASN A N 1
ATOM 1098 C CA . ASN A 1 140 ? 7.583 -10.554 14.540 1.00 96.88 140 ASN A CA 1
ATOM 1099 C C . ASN A 1 140 ? 6.392 -10.496 13.573 1.00 96.88 140 ASN A C 1
ATOM 1101 O O . ASN A 1 140 ? 5.886 -11.547 13.169 1.00 96.88 140 ASN A O 1
ATOM 1105 N N . PHE A 1 141 ? 5.959 -9.304 13.146 1.00 95.19 141 PHE A N 1
ATOM 1106 C CA . PHE A 1 141 ? 4.814 -9.163 12.253 1.00 95.19 141 PHE A CA 1
ATOM 1107 C C . PHE A 1 141 ? 5.138 -9.615 10.817 1.00 95.19 141 PHE A C 1
ATOM 1109 O O . PHE A 1 141 ? 5.482 -8.830 9.930 1.00 95.19 141 PHE A O 1
ATOM 1116 N N . VAL A 1 142 ? 5.013 -10.922 10.570 1.00 91.75 142 VAL A N 1
ATOM 1117 C CA . VAL A 1 142 ? 5.380 -11.583 9.304 1.00 91.75 142 VAL A CA 1
ATOM 1118 C C . VAL A 1 142 ? 4.734 -10.916 8.085 1.00 91.75 142 VAL A C 1
ATOM 1120 O O . VAL A 1 142 ? 5.395 -10.720 7.062 1.00 91.75 142 VAL A O 1
ATOM 1123 N N . THR A 1 143 ? 3.460 -10.529 8.190 1.00 90.31 143 THR A N 1
ATOM 1124 C CA . THR A 1 143 ? 2.726 -9.865 7.103 1.00 90.31 143 THR A CA 1
ATOM 1125 C C . THR A 1 143 ? 3.365 -8.530 6.720 1.00 90.31 143 THR A C 1
ATOM 1127 O O . THR A 1 143 ? 3.590 -8.295 5.532 1.00 90.31 143 THR A O 1
ATOM 1130 N N . ALA A 1 144 ? 3.751 -7.698 7.693 1.00 87.00 144 ALA A N 1
ATOM 1131 C CA . ALA A 1 144 ? 4.415 -6.421 7.434 1.00 87.00 144 ALA A CA 1
ATOM 1132 C C . ALA A 1 144 ? 5.793 -6.609 6.779 1.00 87.00 144 ALA A C 1
ATOM 1134 O O . ALA A 1 144 ? 6.129 -5.901 5.830 1.00 87.00 144 ALA A O 1
ATOM 1135 N N . HIS A 1 145 ? 6.566 -7.621 7.194 1.00 86.69 145 HIS A N 1
ATOM 1136 C CA . HIS A 1 145 ? 7.834 -7.980 6.536 1.00 86.69 145 HIS A CA 1
ATOM 1137 C C . HIS A 1 145 ? 7.648 -8.391 5.074 1.00 86.69 145 HIS A C 1
ATOM 1139 O O . HIS A 1 145 ? 8.447 -8.020 4.210 1.00 86.69 145 HIS A O 1
ATOM 1145 N N . ASN A 1 146 ? 6.612 -9.175 4.779 1.00 82.44 146 ASN A N 1
ATOM 1146 C CA . ASN A 1 146 ? 6.314 -9.608 3.415 1.00 82.44 146 ASN A CA 1
ATOM 1147 C C . ASN A 1 146 ? 5.859 -8.433 2.545 1.00 82.44 146 ASN A C 1
ATOM 1149 O O . ASN A 1 146 ? 6.360 -8.267 1.432 1.00 82.44 146 ASN A O 1
ATOM 1153 N N . ASN A 1 147 ? 5.002 -7.571 3.087 1.00 87.25 147 ASN A N 1
ATOM 1154 C CA . ASN A 1 147 ? 4.548 -6.368 2.404 1.00 87.25 147 ASN A CA 1
ATOM 1155 C C . ASN A 1 147 ? 5.696 -5.379 2.154 1.00 87.25 147 ASN A C 1
ATOM 1157 O O . ASN A 1 147 ? 5.830 -4.873 1.043 1.00 87.25 147 ASN A O 1
ATOM 1161 N N . LEU A 1 148 ? 6.598 -5.178 3.123 1.00 93.06 148 LEU A N 1
ATOM 1162 C CA . LEU A 1 148 ? 7.800 -4.358 2.949 1.00 93.06 148 LEU A CA 1
ATOM 1163 C C . LEU A 1 148 ? 8.703 -4.894 1.833 1.00 93.06 148 LEU A C 1
ATOM 1165 O O . LEU A 1 148 ? 9.240 -4.114 1.041 1.00 93.06 148 LEU A O 1
ATOM 1169 N N . ARG A 1 149 ? 8.907 -6.218 1.781 1.00 86.94 149 ARG A N 1
ATOM 1170 C CA . ARG A 1 149 ? 9.706 -6.863 0.730 1.00 86.94 149 ARG A CA 1
ATOM 1171 C C . ARG A 1 149 ? 9.099 -6.622 -0.647 1.00 86.94 149 ARG A C 1
ATOM 1173 O O . ARG A 1 149 ? 9.830 -6.230 -1.555 1.00 86.94 149 ARG A O 1
ATOM 1180 N N . GLU A 1 150 ? 7.787 -6.789 -0.784 1.00 85.94 150 GLU A N 1
ATOM 1181 C CA . GLU A 1 150 ? 7.102 -6.546 -2.053 1.00 85.94 150 GLU A CA 1
ATOM 1182 C C . GLU A 1 150 ? 7.114 -5.065 -2.441 1.00 85.94 150 GLU A C 1
ATOM 1184 O O . GLU A 1 150 ? 7.466 -4.741 -3.572 1.00 85.94 150 GLU A O 1
ATOM 1189 N N . ALA A 1 151 ? 6.838 -4.152 -1.509 1.00 89.88 151 ALA A N 1
ATOM 1190 C CA . ALA A 1 151 ? 6.854 -2.718 -1.781 1.00 89.88 151 ALA A CA 1
ATOM 1191 C C . ALA A 1 151 ? 8.243 -2.234 -2.225 1.00 89.88 151 ALA A C 1
ATOM 1193 O O . ALA A 1 151 ? 8.357 -1.498 -3.203 1.00 89.88 151 ALA A O 1
ATOM 1194 N N . LYS A 1 152 ? 9.322 -2.714 -1.584 1.00 87.12 152 LYS A N 1
ATOM 1195 C CA . LYS A 1 152 ? 10.706 -2.451 -2.020 1.00 87.12 152 LYS A CA 1
ATOM 1196 C C . LYS A 1 152 ? 10.994 -3.028 -3.405 1.00 87.12 152 LYS A C 1
ATOM 1198 O O . LYS A 1 152 ? 11.614 -2.351 -4.223 1.00 87.12 152 LYS A O 1
ATOM 1203 N N . ARG A 1 153 ? 10.549 -4.260 -3.680 1.00 85.38 153 ARG A N 1
ATOM 1204 C CA . ARG A 1 153 ? 10.704 -4.891 -4.999 1.00 85.38 153 ARG A CA 1
ATOM 1205 C C . ARG A 1 153 ? 10.000 -4.068 -6.076 1.00 85.38 153 ARG A C 1
ATOM 1207 O O . ARG A 1 153 ? 10.601 -3.805 -7.114 1.00 85.38 153 ARG A O 1
ATOM 1214 N N . LEU A 1 154 ? 8.761 -3.643 -5.824 1.00 82.81 154 LEU A N 1
ATOM 1215 C CA . LEU A 1 154 ? 7.987 -2.792 -6.724 1.00 82.81 154 LEU A CA 1
ATOM 1216 C C . LEU A 1 154 ? 8.639 -1.422 -6.905 1.00 82.81 154 LEU A C 1
ATOM 1218 O O . LEU A 1 154 ? 8.715 -0.962 -8.034 1.00 82.81 154 LEU A O 1
ATOM 1222 N N . ALA A 1 155 ? 9.165 -0.801 -5.848 1.00 84.75 155 ALA A N 1
ATOM 1223 C CA . ALA A 1 155 ? 9.831 0.495 -5.950 1.00 84.75 155 ALA A CA 1
ATOM 1224 C C . ALA A 1 155 ? 11.066 0.408 -6.856 1.00 84.75 155 ALA A C 1
ATOM 1226 O O . ALA A 1 155 ? 11.200 1.199 -7.784 1.00 84.75 155 ALA A O 1
ATOM 1227 N N . ILE A 1 156 ? 11.905 -0.620 -6.678 1.00 78.56 156 ILE A N 1
ATOM 1228 C CA . ILE A 1 156 ? 13.043 -0.884 -7.573 1.00 78.56 156 ILE A CA 1
ATOM 1229 C C . ILE A 1 156 ? 12.548 -1.119 -9.003 1.00 78.56 156 ILE A C 1
ATOM 1231 O O . ILE A 1 156 ? 13.038 -0.476 -9.924 1.00 78.56 156 ILE A O 1
ATOM 1235 N N . LEU A 1 157 ? 11.545 -1.984 -9.186 1.00 76.25 157 LEU A N 1
ATOM 1236 C CA . LEU A 1 157 ? 10.942 -2.291 -10.488 1.00 76.25 157 LEU A CA 1
ATOM 1237 C C . LEU A 1 157 ? 10.293 -1.065 -11.152 1.00 76.25 157 LEU A C 1
ATOM 1239 O O . LEU A 1 157 ? 10.110 -1.038 -12.361 1.00 76.25 157 LEU A O 1
ATOM 1243 N N . TRP A 1 158 ? 9.833 -0.077 -10.397 1.00 81.81 158 TRP A N 1
ATOM 1244 C CA . TRP A 1 158 ? 9.112 1.064 -10.958 1.00 81.81 158 TRP A CA 1
ATOM 1245 C C . TRP A 1 158 ? 10.034 2.247 -11.213 1.00 81.81 158 TRP A C 1
ATOM 1247 O O . TRP A 1 158 ? 9.828 2.929 -12.213 1.00 81.81 158 TRP A O 1
ATOM 1257 N N . SER A 1 159 ? 11.048 2.446 -10.367 1.00 76.50 159 SER A N 1
ATOM 1258 C CA . SER A 1 159 ? 12.094 3.458 -10.545 1.00 76.50 159 SER A CA 1
ATOM 1259 C C . SER A 1 159 ? 13.142 3.042 -11.571 1.00 76.50 159 SER A C 1
ATOM 1261 O O . SER A 1 159 ? 13.610 3.869 -12.340 1.00 76.50 159 SER A O 1
ATOM 1263 N N . ASN A 1 160 ? 13.486 1.757 -11.596 1.00 65.12 160 ASN A N 1
ATOM 1264 C CA . ASN A 1 160 ? 14.398 1.140 -12.545 1.00 65.12 160 ASN A CA 1
ATOM 1265 C C . ASN A 1 160 ? 13.733 -0.144 -13.043 1.00 65.12 160 ASN A C 1
ATOM 1267 O O . ASN A 1 160 ? 14.129 -1.238 -12.619 1.00 65.12 160 ASN A O 1
ATOM 1271 N N . PRO A 1 161 ? 12.685 -0.040 -13.889 1.00 55.47 161 PRO A N 1
ATOM 1272 C CA . PRO A 1 161 ? 12.112 -1.222 -14.506 1.00 55.47 161 PRO A CA 1
ATOM 1273 C C . PRO A 1 161 ? 13.254 -2.018 -15.103 1.00 55.47 161 PRO A C 1
ATOM 1275 O O . PRO A 1 161 ? 14.054 -1.427 -15.832 1.00 55.47 161 PRO A O 1
ATOM 1278 N N . PRO A 1 162 ? 13.397 -3.310 -14.743 1.00 41.41 162 PRO A N 1
ATOM 1279 C CA . PRO A 1 162 ? 14.423 -4.130 -15.325 1.00 41.41 162 PRO A CA 1
ATOM 1280 C C . PRO A 1 162 ? 14.274 -3.927 -16.819 1.00 41.41 162 PRO A C 1
ATOM 1282 O O . PRO A 1 162 ? 13.205 -4.166 -17.391 1.00 41.41 162 PRO A O 1
ATOM 1285 N N . THR A 1 163 ? 15.348 -3.454 -17.446 1.00 39.81 163 THR A N 1
ATOM 1286 C CA . THR A 1 163 ? 15.609 -3.874 -18.803 1.00 39.81 163 THR A CA 1
ATOM 1287 C C . THR A 1 163 ? 15.459 -5.377 -18.721 1.00 39.81 163 THR A C 1
ATOM 1289 O O . THR A 1 163 ? 16.232 -6.052 -18.039 1.00 39.81 163 THR A O 1
ATOM 1292 N N . ILE A 1 164 ? 14.368 -5.905 -19.271 1.00 40.47 164 ILE A N 1
ATOM 1293 C CA . ILE A 1 164 ? 14.277 -7.337 -19.449 1.00 40.47 164 ILE A CA 1
ATOM 1294 C C . ILE A 1 164 ? 15.409 -7.593 -20.435 1.00 40.47 164 ILE A C 1
ATOM 1296 O O . ILE A 1 164 ? 15.251 -7.397 -21.638 1.00 40.47 164 ILE A O 1
ATOM 1300 N N . ALA A 1 165 ? 16.590 -7.926 -19.918 1.00 41.88 165 ALA A N 1
ATOM 1301 C CA . ALA A 1 165 ? 17.571 -8.669 -20.661 1.00 41.88 165 ALA A CA 1
ATOM 1302 C C . ALA A 1 165 ? 16.881 -10.008 -20.894 1.00 41.88 165 ALA A C 1
ATOM 1304 O O . ALA A 1 165 ? 16.992 -10.943 -20.103 1.00 41.88 165 ALA A O 1
ATOM 1305 N N . ILE A 1 166 ? 16.037 -10.040 -21.923 1.00 41.91 166 ILE A N 1
ATOM 1306 C CA . ILE A 1 166 ? 15.611 -11.280 -22.521 1.00 41.91 166 ILE A CA 1
ATOM 1307 C C . ILE A 1 166 ? 16.913 -11.829 -23.090 1.00 41.91 166 ILE A C 1
ATOM 1309 O O . ILE A 1 166 ? 17.375 -11.395 -24.137 1.00 41.91 166 ILE A O 1
ATOM 1313 N N . ASP A 1 167 ? 17.561 -12.708 -22.334 1.00 47.00 167 ASP A N 1
ATOM 1314 C CA . ASP A 1 167 ? 18.541 -13.610 -22.908 1.00 47.00 167 ASP A CA 1
ATOM 1315 C C . ASP A 1 167 ? 17.764 -14.778 -23.522 1.00 47.00 167 ASP A C 1
ATOM 1317 O O . ASP A 1 167 ? 17.597 -15.855 -22.945 1.00 47.00 167 ASP A O 1
ATOM 1321 N N . ASP A 1 168 ? 17.183 -14.508 -24.685 1.00 44.44 168 ASP A N 1
ATOM 1322 C CA . ASP A 1 168 ? 16.505 -15.471 -25.544 1.00 44.44 168 ASP A CA 1
ATOM 1323 C C . ASP A 1 168 ? 17.489 -16.236 -26.429 1.00 44.44 168 ASP A C 1
ATOM 1325 O O . ASP A 1 168 ? 17.047 -17.072 -27.214 1.00 44.44 168 ASP A O 1
ATOM 1329 N N . ARG A 1 169 ? 18.812 -16.076 -26.241 1.00 46.44 169 ARG A N 1
ATOM 1330 C CA . ARG A 1 169 ? 19.827 -16.865 -26.961 1.00 46.44 169 ARG A CA 1
ATOM 1331 C C . ARG A 1 169 ? 19.635 -18.370 -26.790 1.00 46.44 169 ARG A C 1
ATOM 1333 O O . ARG A 1 169 ? 20.012 -19.118 -27.679 1.00 46.44 169 ARG A O 1
ATOM 1340 N N . LYS A 1 170 ? 19.004 -18.818 -25.696 1.00 43.72 170 LYS A N 1
ATOM 1341 C CA . LYS A 1 170 ? 18.638 -20.233 -25.482 1.00 43.72 170 LYS A CA 1
ATOM 1342 C C . LYS A 1 170 ? 17.430 -20.720 -26.301 1.00 43.72 170 LYS A C 1
ATOM 1344 O O . LYS A 1 170 ? 17.186 -21.918 -26.353 1.00 43.72 170 LYS A O 1
ATOM 1349 N N . HIS A 1 171 ? 16.634 -19.802 -26.849 1.00 43.47 171 HIS A N 1
ATOM 1350 C CA . HIS A 1 171 ? 15.479 -20.084 -27.710 1.00 43.47 171 HIS A CA 1
ATOM 1351 C C . HIS A 1 171 ? 15.778 -19.779 -29.186 1.00 43.47 171 HIS A C 1
ATOM 1353 O O . HIS A 1 171 ? 14.968 -20.104 -30.053 1.00 43.47 171 HIS A O 1
ATOM 1359 N N . LEU A 1 172 ? 16.932 -19.170 -29.478 1.00 43.16 172 LEU A N 1
ATOM 1360 C CA . LEU A 1 172 ? 17.499 -19.143 -30.819 1.00 43.16 172 LEU A CA 1
ATOM 1361 C C . LEU A 1 172 ? 18.045 -20.550 -31.135 1.00 43.16 172 LEU A C 1
ATOM 1363 O O . LEU A 1 172 ? 18.698 -21.142 -30.275 1.00 43.16 172 LEU A O 1
ATOM 1367 N N . PRO A 1 173 ? 17.793 -21.110 -32.332 1.00 41.59 173 PRO A N 1
ATOM 1368 C CA . PRO A 1 173 ? 18.459 -22.335 -32.765 1.00 41.59 173 PRO A CA 1
ATOM 1369 C C . PRO A 1 173 ? 19.977 -22.148 -32.676 1.00 41.59 173 PRO A C 1
ATOM 1371 O O . PRO A 1 173 ? 20.481 -21.101 -33.092 1.00 41.59 173 PRO A O 1
ATOM 1374 N N . SER A 1 174 ? 20.710 -23.132 -32.151 1.00 51.56 174 SER A N 1
ATOM 1375 C CA . SER A 1 174 ? 22.169 -23.081 -32.235 1.00 51.56 174 SER A CA 1
ATOM 1376 C C . SER A 1 174 ? 22.592 -23.171 -33.711 1.00 51.56 174 SER A C 1
ATOM 1378 O O . SER A 1 174 ? 21.949 -23.863 -34.508 1.00 51.56 174 SER A O 1
ATOM 1380 N N . GLU A 1 175 ? 23.670 -22.476 -34.090 1.00 47.72 175 GLU A N 1
ATOM 1381 C CA . GLU A 1 175 ? 24.260 -22.570 -35.441 1.00 47.72 175 GLU A CA 1
ATOM 1382 C C . GLU A 1 175 ? 24.676 -24.017 -35.787 1.00 47.72 175 GLU A C 1
ATOM 1384 O O . GLU A 1 175 ? 24.794 -24.358 -36.963 1.00 47.72 175 GLU A O 1
ATOM 1389 N N . GLU A 1 176 ? 24.845 -24.880 -34.777 1.00 52.31 176 GLU A N 1
ATOM 1390 C CA . GLU A 1 176 ? 25.196 -26.294 -34.937 1.00 52.31 176 GLU A CA 1
ATOM 1391 C C . GLU A 1 176 ? 24.007 -27.167 -35.379 1.00 52.31 176 GLU A C 1
ATOM 1393 O O . GLU A 1 176 ? 24.222 -28.183 -36.038 1.00 52.31 176 GLU A 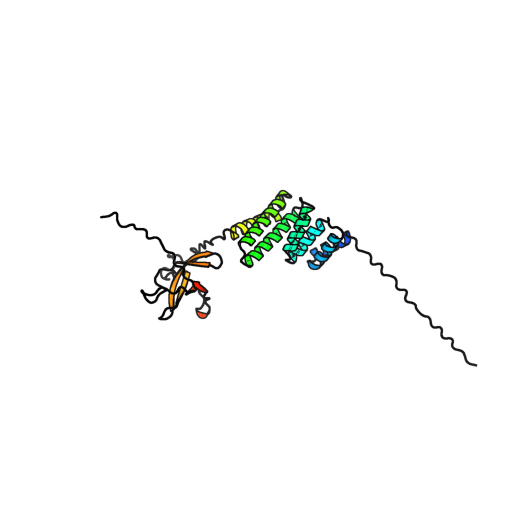O 1
ATOM 1398 N N . ASP A 1 177 ? 22.758 -26.772 -35.096 1.00 50.31 177 ASP A N 1
ATOM 1399 C CA . ASP A 1 177 ? 21.594 -27.641 -35.325 1.00 50.31 177 ASP A CA 1
ATOM 1400 C C . ASP A 1 177 ? 20.961 -27.485 -36.720 1.00 50.31 177 ASP A C 1
ATOM 1402 O O . ASP A 1 177 ? 20.454 -28.468 -37.270 1.00 50.31 177 ASP A O 1
ATOM 1406 N N . LYS A 1 178 ? 20.951 -26.277 -37.317 1.00 48.31 178 LYS A N 1
ATOM 1407 C CA . LYS A 1 178 ? 20.338 -26.008 -38.645 1.00 48.31 178 LYS A CA 1
ATOM 1408 C C . LYS A 1 178 ? 20.965 -24.800 -39.377 1.00 48.31 178 LYS A C 1
ATOM 1410 O O . LYS A 1 178 ? 20.367 -23.723 -39.394 1.00 48.31 178 LYS A O 1
ATOM 1415 N N . PRO A 1 179 ? 22.085 -24.970 -40.102 1.00 42.62 179 PRO A N 1
ATOM 1416 C CA . PRO A 1 179 ? 22.859 -23.866 -40.694 1.00 42.62 179 PRO A CA 1
ATOM 1417 C C . PRO A 1 179 ? 22.209 -23.168 -41.910 1.00 42.62 179 PRO A C 1
ATOM 1419 O O . PRO A 1 179 ? 22.808 -22.274 -42.503 1.00 42.62 179 PRO A O 1
ATOM 1422 N N . LEU A 1 180 ? 21.001 -23.570 -42.331 1.00 39.91 180 LEU A N 1
ATOM 1423 C CA . LEU A 1 180 ? 20.377 -23.109 -43.584 1.00 39.91 180 LEU A CA 1
ATOM 1424 C C . LEU A 1 180 ? 19.122 -22.245 -43.413 1.00 39.91 180 LEU A C 1
ATOM 1426 O O . LEU A 1 180 ? 18.567 -21.789 -44.414 1.00 39.91 180 LEU A O 1
ATOM 1430 N N . VAL A 1 181 ? 18.677 -21.960 -42.187 1.00 37.16 181 VAL A N 1
ATOM 1431 C CA . VAL A 1 181 ? 17.614 -20.963 -41.999 1.00 37.16 181 VAL A CA 1
ATOM 1432 C C . VAL A 1 181 ? 18.276 -19.611 -41.793 1.00 37.16 181 VAL A C 1
ATOM 1434 O O . VAL A 1 181 ? 18.814 -19.315 -40.732 1.00 37.16 181 VAL A O 1
ATOM 1437 N N . LYS A 1 182 ? 18.262 -18.796 -42.849 1.00 41.69 182 LYS A N 1
ATOM 1438 C CA . LYS A 1 182 ? 18.723 -17.407 -42.839 1.00 41.69 182 LYS A CA 1
ATOM 1439 C C . LYS A 1 182 ? 18.095 -16.692 -41.639 1.00 41.69 182 LYS A C 1
ATOM 1441 O O . LYS A 1 182 ? 16.903 -16.398 -41.665 1.00 41.69 182 LYS A O 1
ATOM 1446 N N . VAL A 1 183 ? 18.894 -16.432 -40.602 1.00 40.22 183 VAL A N 1
ATOM 1447 C CA . VAL A 1 183 ? 18.502 -15.626 -39.442 1.00 40.22 183 VAL A CA 1
ATOM 1448 C C . VAL A 1 183 ? 17.886 -14.342 -39.983 1.00 40.22 183 VAL A C 1
ATOM 1450 O O . VAL A 1 183 ? 18.584 -13.541 -40.614 1.00 40.22 183 VAL A O 1
ATOM 1453 N N . PHE A 1 184 ? 16.582 -14.137 -39.793 1.00 45.47 184 PHE A N 1
ATOM 1454 C CA . PHE A 1 184 ? 16.015 -12.817 -40.017 1.00 45.47 184 PHE A CA 1
ATOM 1455 C C . PHE A 1 184 ? 16.600 -11.924 -38.934 1.00 45.47 184 PHE A C 1
ATOM 1457 O O . PHE A 1 184 ? 16.201 -11.950 -37.776 1.00 45.47 184 PHE A O 1
ATOM 1464 N N . ARG A 1 185 ? 17.622 -11.159 -39.318 1.00 50.34 185 ARG A N 1
ATOM 1465 C CA . ARG A 1 185 ? 18.371 -10.252 -38.447 1.00 50.34 185 ARG A CA 1
ATOM 1466 C C . ARG A 1 185 ? 17.530 -9.030 -38.054 1.00 50.34 185 ARG A C 1
ATOM 1468 O O . ARG A 1 185 ? 18.103 -7.971 -37.874 1.00 50.34 185 ARG A O 1
ATOM 1475 N N . SER A 1 186 ? 16.202 -9.096 -38.009 1.00 52.97 186 SER A N 1
ATOM 1476 C CA . SER A 1 186 ? 15.315 -7.927 -37.932 1.00 52.97 186 SER A CA 1
ATOM 1477 C C . SER A 1 186 ? 14.267 -8.139 -36.846 1.00 52.97 186 SER A C 1
ATOM 1479 O O . SER A 1 186 ? 13.457 -9.050 -36.943 1.00 52.97 186 SER A O 1
ATOM 1481 N N . THR A 1 187 ? 14.271 -7.294 -35.813 1.00 65.56 187 THR A N 1
ATOM 1482 C CA . THR A 1 187 ? 13.265 -7.350 -34.728 1.00 65.56 187 THR A CA 1
ATOM 1483 C C . THR A 1 187 ? 11.987 -6.594 -35.074 1.00 65.56 187 THR A C 1
ATOM 1485 O O . THR A 1 187 ? 10.932 -6.827 -34.486 1.00 65.56 187 THR A O 1
ATOM 1488 N N . VAL A 1 188 ? 12.095 -5.664 -36.023 1.00 71.19 188 VAL A N 1
ATOM 1489 C CA . VAL A 1 188 ? 10.981 -4.899 -36.566 1.00 71.19 188 VAL A CA 1
ATOM 1490 C C . VAL A 1 188 ? 11.148 -4.726 -38.067 1.00 71.19 188 VAL A C 1
ATOM 1492 O O . VAL A 1 188 ? 12.269 -4.609 -38.576 1.00 71.19 188 VAL A O 1
ATOM 1495 N N . GLN A 1 189 ? 10.013 -4.656 -38.743 1.00 79.00 189 GLN A N 1
ATOM 1496 C CA . GLN A 1 189 ? 9.868 -4.151 -40.090 1.00 79.00 189 GLN A CA 1
ATOM 1497 C C . GLN A 1 189 ? 9.436 -2.682 -40.009 1.00 79.00 189 GLN A C 1
ATOM 1499 O O . GLN A 1 189 ? 8.487 -2.331 -39.308 1.00 79.00 189 GLN A O 1
ATOM 1504 N N . ILE A 1 190 ? 10.165 -1.817 -40.704 1.00 79.00 190 ILE A N 1
ATOM 1505 C CA . ILE A 1 190 ? 9.893 -0.386 -40.817 1.00 79.00 190 ILE A CA 1
ATOM 1506 C C . ILE A 1 190 ? 9.290 -0.154 -42.193 1.00 79.00 190 ILE A C 1
ATOM 1508 O O . ILE A 1 190 ? 9.878 -0.549 -43.194 1.00 79.00 190 ILE A O 1
ATOM 1512 N N . ILE A 1 191 ? 8.131 0.482 -42.248 1.00 81.75 191 ILE A N 1
ATOM 1513 C CA . ILE A 1 191 ? 7.431 0.793 -43.489 1.00 81.75 191 ILE A CA 1
ATOM 1514 C C . ILE A 1 191 ? 7.396 2.312 -43.614 1.00 81.75 191 ILE A C 1
ATOM 1516 O O . ILE A 1 191 ? 6.808 2.993 -42.772 1.00 81.75 191 ILE A O 1
ATOM 1520 N N . ALA A 1 192 ? 8.050 2.831 -44.646 1.00 77.38 192 ALA A N 1
ATOM 1521 C CA . ALA A 1 192 ? 8.083 4.250 -44.968 1.00 77.38 192 ALA A CA 1
ATOM 1522 C C . ALA A 1 192 ? 7.344 4.496 -46.283 1.00 77.38 192 ALA A C 1
ATOM 1524 O O . ALA A 1 192 ? 7.577 3.797 -47.269 1.00 77.38 192 ALA A O 1
ATOM 1525 N N . GLU A 1 193 ? 6.474 5.498 -46.302 1.00 74.19 193 GLU A N 1
ATOM 1526 C CA . GLU A 1 193 ? 5.807 5.931 -47.526 1.00 74.19 193 GLU A CA 1
ATOM 1527 C C . GLU A 1 193 ? 6.763 6.820 -48.338 1.00 74.19 193 GLU A C 1
ATOM 1529 O O . GLU A 1 193 ? 7.344 7.775 -47.817 1.00 74.19 193 GLU A O 1
ATOM 1534 N N . VAL A 1 194 ? 6.963 6.477 -49.608 1.00 70.81 194 VAL A N 1
ATOM 1535 C CA . VAL A 1 194 ? 7.804 7.197 -50.571 1.00 70.81 194 VAL A CA 1
ATOM 1536 C C . VAL A 1 194 ? 7.015 7.444 -51.862 1.00 70.81 194 VAL A C 1
ATOM 1538 O O . VAL A 1 194 ? 5.958 6.861 -52.083 1.00 70.81 194 VAL A O 1
ATOM 1541 N N . SER A 1 195 ? 7.517 8.305 -52.750 1.00 69.19 195 SER A N 1
ATOM 1542 C CA . SER A 1 195 ? 6.825 8.669 -54.002 1.00 69.19 195 SER A CA 1
ATOM 1543 C C . SER A 1 195 ? 6.521 7.486 -54.930 1.00 69.19 195 SER A C 1
ATOM 1545 O O . SER A 1 195 ? 5.617 7.574 -55.753 1.00 69.19 195 SER A O 1
ATOM 1547 N N . GLU A 1 196 ? 7.261 6.387 -54.792 1.00 67.81 196 GLU A N 1
ATOM 1548 C CA . GLU A 1 196 ? 7.136 5.165 -55.596 1.00 67.81 196 GLU A CA 1
ATOM 1549 C C . GLU A 1 196 ? 6.311 4.063 -54.897 1.00 67.81 196 GLU A C 1
ATOM 1551 O O . GLU A 1 196 ? 6.197 2.953 -55.414 1.00 67.81 196 GLU A O 1
ATOM 1556 N N . GLY A 1 197 ? 5.730 4.347 -53.724 1.00 76.56 197 GLY A N 1
ATOM 1557 C CA . GLY A 1 197 ? 4.968 3.393 -52.915 1.00 76.56 197 GLY A CA 1
ATOM 1558 C C . GLY A 1 197 ? 5.550 3.221 -51.513 1.00 76.56 197 GLY A C 1
ATOM 1559 O O . GLY A 1 197 ? 6.002 4.178 -50.896 1.00 76.56 197 GLY A O 1
ATOM 1560 N N . ASN A 1 198 ? 5.542 1.997 -50.983 1.00 75.62 198 ASN A N 1
ATOM 1561 C CA . ASN A 1 198 ? 6.096 1.717 -49.657 1.00 75.62 198 ASN A CA 1
ATOM 1562 C C . ASN A 1 198 ? 7.520 1.166 -49.760 1.00 75.62 198 ASN A C 1
ATOM 1564 O O . ASN A 1 198 ? 7.754 0.147 -50.407 1.00 75.62 198 ASN A O 1
ATOM 1568 N N . SER A 1 199 ? 8.448 1.798 -49.048 1.00 72.50 199 SER A N 1
ATOM 1569 C CA . SER A 1 199 ? 9.782 1.264 -48.789 1.00 72.50 199 SER A CA 1
ATOM 1570 C C . SER A 1 199 ? 9.769 0.446 -47.497 1.00 72.50 199 SER A C 1
ATOM 1572 O O . SER A 1 199 ? 9.218 0.878 -46.480 1.00 72.50 199 SER A O 1
ATOM 1574 N N . ILE A 1 200 ? 10.369 -0.746 -47.534 1.00 73.44 200 ILE A N 1
ATOM 1575 C CA . ILE A 1 200 ? 10.401 -1.685 -46.409 1.00 73.44 200 ILE A CA 1
ATOM 1576 C C . ILE A 1 200 ? 11.830 -1.842 -45.911 1.00 73.44 200 ILE A C 1
ATOM 1578 O O . ILE A 1 200 ? 12.714 -2.292 -46.639 1.00 73.44 200 ILE A O 1
ATOM 1582 N N . GLY A 1 201 ? 12.032 -1.520 -44.639 1.00 74.19 201 GLY A N 1
ATOM 1583 C CA . GLY A 1 201 ? 13.303 -1.613 -43.943 1.00 74.19 201 GLY A CA 1
ATOM 1584 C C . GLY A 1 201 ? 13.263 -2.518 -42.740 1.00 74.19 201 GLY A C 1
ATOM 1585 O O . GLY A 1 201 ? 12.212 -2.918 -42.251 1.00 74.19 201 GLY A O 1
ATOM 1586 N N . ALA A 1 202 ? 14.455 -2.818 -42.249 1.00 72.06 202 ALA A N 1
ATOM 1587 C CA . ALA A 1 202 ? 14.650 -3.559 -41.023 1.00 72.06 202 ALA A CA 1
ATOM 1588 C C . ALA A 1 202 ? 15.193 -2.642 -39.934 1.00 72.06 202 ALA A C 1
ATOM 1590 O O . ALA A 1 202 ? 16.017 -1.757 -40.189 1.00 72.06 202 ALA A O 1
ATOM 1591 N N . GLY A 1 203 ? 14.763 -2.901 -38.707 1.00 72.69 203 GLY A N 1
ATOM 1592 C CA . GLY A 1 203 ? 15.284 -2.237 -37.527 1.00 72.69 203 GLY A CA 1
ATOM 1593 C C . GLY A 1 203 ? 15.588 -3.207 -36.396 1.00 72.69 203 GLY A C 1
ATOM 1594 O O . GLY A 1 203 ? 14.995 -4.287 -36.268 1.00 72.69 20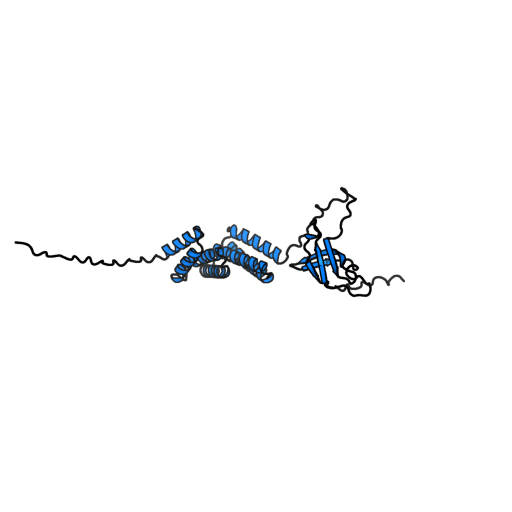3 GLY A O 1
ATOM 1595 N N . TRP A 1 204 ? 16.509 -2.768 -35.550 1.00 67.69 204 TRP A N 1
ATOM 1596 C CA . TRP A 1 204 ? 16.811 -3.373 -34.266 1.00 67.69 204 TRP A CA 1
ATOM 1597 C C . TRP A 1 204 ? 16.253 -2.503 -33.165 1.00 67.69 204 TRP A C 1
ATOM 1599 O O . TRP A 1 204 ? 16.615 -1.335 -33.050 1.00 67.69 204 TRP A O 1
ATOM 1609 N N . VAL A 1 205 ? 15.396 -3.071 -32.332 1.00 62.53 205 VAL A N 1
ATOM 1610 C CA . VAL A 1 205 ? 15.019 -2.424 -31.082 1.00 62.53 205 VAL A CA 1
ATOM 1611 C C . VAL A 1 205 ? 16.248 -2.406 -30.179 1.00 62.53 205 VAL A C 1
ATOM 1613 O O . VAL A 1 205 ? 16.742 -3.459 -29.791 1.00 62.53 205 VAL A O 1
ATOM 1616 N N . VAL A 1 206 ? 16.737 -1.215 -29.846 1.00 52.06 206 VAL A N 1
ATOM 1617 C CA . VAL A 1 206 ? 17.899 -1.037 -28.959 1.00 52.06 206 VAL A CA 1
ATOM 1618 C C . VAL A 1 206 ? 17.503 -0.605 -27.553 1.00 52.06 206 VAL A C 1
ATOM 1620 O O . VAL A 1 206 ? 18.287 -0.757 -26.621 1.00 52.06 206 VAL A O 1
ATOM 1623 N N . LYS A 1 207 ? 16.293 -0.057 -27.386 1.00 46.41 207 LYS A N 1
ATOM 1624 C CA . LYS A 1 207 ? 15.777 0.406 -26.095 1.00 46.41 207 LYS A CA 1
ATOM 1625 C C . LYS A 1 207 ? 14.247 0.445 -26.110 1.00 46.41 207 LYS A C 1
ATOM 1627 O O . LYS A 1 207 ? 13.645 0.692 -27.156 1.00 46.41 207 LYS A O 1
ATOM 1632 N N . ARG A 1 208 ? 13.619 0.236 -24.952 1.00 49.59 208 ARG A N 1
ATOM 1633 C CA . ARG A 1 208 ? 12.178 0.426 -24.714 1.00 49.59 208 ARG A CA 1
ATOM 1634 C C . ARG A 1 208 ? 11.974 1.078 -23.347 1.00 49.59 208 ARG A C 1
ATOM 1636 O O . ARG A 1 208 ? 12.571 0.620 -22.380 1.00 49.59 208 ARG A O 1
ATOM 1643 N N . GLU A 1 209 ? 11.132 2.102 -23.270 1.00 42.12 209 GLU A N 1
ATOM 1644 C CA . GLU A 1 209 ? 10.775 2.817 -22.035 1.00 42.12 209 GLU A CA 1
ATOM 1645 C C . GLU A 1 209 ? 9.339 3.329 -22.163 1.00 42.12 209 GLU A C 1
ATOM 1647 O O . GLU A 1 209 ? 9.035 4.124 -23.052 1.00 42.12 209 GLU A O 1
ATOM 1652 N N . GLY A 1 210 ? 8.443 2.871 -21.286 1.00 54.19 210 GLY A N 1
ATOM 1653 C CA . GLY A 1 210 ? 7.028 3.243 -21.352 1.00 54.19 210 GLY A CA 1
ATOM 1654 C C . GLY A 1 210 ? 6.409 2.927 -22.720 1.00 54.19 210 GLY A C 1
ATOM 1655 O O . GLY A 1 210 ? 6.482 1.790 -23.181 1.00 54.19 210 GLY A O 1
ATOM 1656 N N . ASN A 1 211 ? 5.821 3.942 -23.364 1.00 53.44 211 ASN A N 1
ATOM 1657 C CA . ASN A 1 211 ? 5.235 3.846 -24.707 1.00 53.44 211 ASN A CA 1
ATOM 1658 C C . ASN A 1 211 ? 6.227 4.206 -25.838 1.00 53.44 211 ASN A C 1
ATOM 1660 O O . ASN A 1 211 ? 5.818 4.431 -26.974 1.00 53.44 211 ASN A O 1
ATOM 1664 N N . THR A 1 212 ? 7.526 4.290 -25.533 1.00 50.06 212 THR A N 1
ATOM 1665 C CA . THR A 1 212 ? 8.577 4.702 -26.473 1.00 50.06 212 THR A CA 1
ATOM 1666 C C . THR A 1 212 ? 9.506 3.532 -26.796 1.00 50.06 212 THR A C 1
ATOM 1668 O O . THR A 1 212 ? 9.981 2.817 -25.908 1.00 50.06 212 THR A O 1
ATOM 1671 N N . VAL A 1 213 ? 9.800 3.346 -28.086 1.00 55.41 213 VAL A N 1
ATOM 1672 C CA . VAL A 1 213 ? 10.704 2.307 -28.597 1.00 55.41 213 VAL A CA 1
ATOM 1673 C C . VAL A 1 213 ? 11.792 2.966 -29.439 1.00 55.41 213 VAL A C 1
ATOM 1675 O O . VAL A 1 213 ? 11.492 3.671 -30.398 1.00 55.41 213 VAL A O 1
ATOM 1678 N N . TRP A 1 214 ? 13.060 2.717 -29.108 1.00 57.09 214 TRP A N 1
ATOM 1679 C CA . TRP A 1 214 ? 14.196 3.183 -29.898 1.00 57.09 214 TRP A CA 1
ATOM 1680 C C . TRP A 1 214 ? 14.635 2.075 -30.831 1.00 57.09 214 TRP A C 1
ATOM 1682 O O . TRP A 1 214 ? 14.980 0.972 -30.395 1.00 57.09 214 TRP A O 1
ATOM 1692 N N . ILE A 1 215 ? 14.639 2.394 -32.117 1.00 68.62 215 ILE A N 1
ATOM 1693 C CA . ILE A 1 215 ? 14.984 1.469 -33.181 1.00 68.62 215 ILE A CA 1
ATOM 1694 C C . ILE A 1 215 ? 16.219 2.019 -33.883 1.00 68.62 215 ILE A C 1
ATOM 1696 O O . ILE A 1 215 ? 16.194 3.130 -34.409 1.00 68.62 215 ILE A O 1
ATOM 1700 N N . VAL A 1 216 ? 17.300 1.245 -33.900 1.00 64.31 216 VAL A N 1
ATOM 1701 C CA . VAL A 1 216 ? 18.439 1.515 -34.777 1.00 64.31 216 VAL A CA 1
ATOM 1702 C C . VAL A 1 216 ? 18.180 0.817 -36.097 1.00 64.31 216 VAL A C 1
ATOM 1704 O O . VAL A 1 216 ? 17.933 -0.386 -36.151 1.00 64.31 216 VAL A O 1
ATOM 1707 N N . THR A 1 217 ? 18.250 1.580 -37.177 1.00 67.75 217 THR A N 1
ATOM 1708 C CA . THR A 1 217 ? 18.142 1.073 -38.541 1.00 67.75 217 THR A CA 1
ATOM 1709 C C . THR A 1 217 ? 19.340 1.547 -39.350 1.00 67.75 217 THR A C 1
ATOM 1711 O O . THR A 1 217 ? 19.899 2.615 -39.087 1.00 67.75 217 THR A O 1
ATOM 1714 N N . ASN A 1 218 ? 19.780 0.733 -40.309 1.00 55.41 218 ASN A N 1
ATOM 1715 C CA . ASN A 1 218 ? 20.857 1.130 -41.204 1.00 55.41 218 ASN A CA 1
ATOM 1716 C C . ASN A 1 218 ? 20.297 2.059 -42.300 1.00 55.41 218 ASN A C 1
ATOM 1718 O O . ASN A 1 218 ? 19.221 1.823 -42.842 1.00 55.41 218 ASN A O 1
ATOM 1722 N N . ARG A 1 219 ? 21.033 3.134 -42.594 1.00 53.44 219 ARG A N 1
ATOM 1723 C CA . ARG A 1 219 ? 20.582 4.462 -43.066 1.00 53.44 219 ARG A CA 1
ATOM 1724 C C . ARG A 1 219 ? 19.959 4.559 -44.481 1.00 53.44 219 ARG A C 1
ATOM 1726 O O . ARG A 1 219 ? 20.013 5.626 -45.075 1.00 53.44 219 ARG A O 1
ATOM 1733 N N . HIS A 1 220 ? 19.381 3.502 -45.045 1.00 50.97 220 HIS A N 1
ATOM 1734 C CA . HIS A 1 220 ? 19.013 3.480 -46.471 1.00 50.97 220 HIS A CA 1
ATOM 1735 C C . HIS A 1 220 ? 17.520 3.355 -46.778 1.00 50.97 220 HIS A C 1
ATOM 1737 O O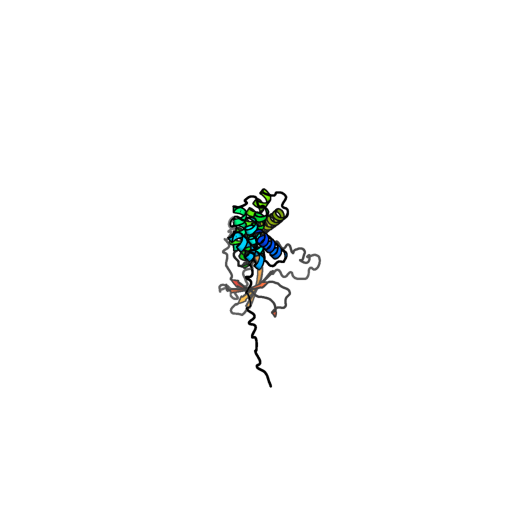 . HIS A 1 220 ? 17.168 3.346 -47.949 1.00 50.97 220 HIS A O 1
ATOM 1743 N N . VAL A 1 221 ? 16.634 3.248 -45.781 1.00 53.25 221 VAL A N 1
ATOM 1744 C CA . VAL A 1 221 ? 15.301 2.679 -46.061 1.00 53.25 221 VAL A CA 1
ATOM 1745 C C . VAL A 1 221 ? 14.118 3.651 -46.033 1.00 53.25 221 VAL A C 1
ATOM 1747 O O . VAL A 1 221 ? 12.978 3.235 -46.216 1.00 53.25 221 VAL A O 1
ATOM 1750 N N . ILE A 1 222 ? 14.359 4.947 -45.835 1.00 52.38 222 ILE A N 1
ATOM 1751 C CA . ILE A 1 222 ? 13.279 5.927 -45.602 1.00 52.38 222 ILE A CA 1
ATOM 1752 C C . ILE A 1 222 ? 13.217 7.003 -46.715 1.00 52.38 222 ILE A C 1
ATOM 1754 O O . ILE A 1 222 ? 12.395 7.913 -46.662 1.00 52.38 222 ILE A O 1
ATOM 1758 N N . SER A 1 223 ? 14.031 6.897 -47.774 1.00 52.00 223 SER A N 1
ATOM 1759 C CA . SER A 1 223 ? 13.883 7.725 -48.980 1.00 52.00 223 SER A CA 1
ATOM 1760 C C . SER A 1 223 ? 14.124 6.903 -50.252 1.00 52.00 223 SER A C 1
ATOM 1762 O O . SER A 1 223 ? 15.126 6.203 -50.365 1.00 52.00 223 SER A O 1
ATOM 1764 N N . GLY A 1 224 ? 13.193 6.976 -51.211 1.00 44.78 224 GLY A N 1
ATOM 1765 C CA . GLY A 1 224 ? 13.346 6.361 -52.542 1.00 44.78 224 GLY A CA 1
ATOM 1766 C C . GLY A 1 224 ? 14.327 7.117 -53.450 1.00 44.78 224 GLY A C 1
ATOM 1767 O O . GLY A 1 224 ? 14.863 6.561 -54.399 1.00 44.78 224 GLY A O 1
ATOM 1768 N N . GLU A 1 225 ? 14.632 8.374 -53.116 1.00 52.22 225 GLU A N 1
ATOM 1769 C CA . GLU A 1 225 ? 15.583 9.223 -53.833 1.00 52.22 225 GLU A CA 1
ATOM 1770 C C . GLU A 1 225 ? 16.735 9.621 -52.899 1.00 52.22 225 GLU A C 1
ATOM 1772 O O . GLU A 1 225 ? 16.506 10.042 -51.761 1.00 52.22 225 GLU A O 1
ATOM 1777 N N . GLN A 1 226 ? 17.982 9.554 -53.384 1.00 50.00 226 GLN A N 1
ATOM 1778 C CA . GLN A 1 226 ? 19.169 9.986 -52.622 1.00 50.00 226 GLN A CA 1
ATOM 1779 C C . GLN A 1 226 ? 19.165 11.491 -52.286 1.00 50.00 226 GLN A C 1
ATOM 1781 O O . GLN A 1 226 ? 19.948 11.941 -51.453 1.00 50.00 226 GLN A O 1
ATOM 1786 N N . THR A 1 227 ? 18.298 12.274 -52.932 1.00 51.81 227 THR A N 1
ATOM 1787 C CA . THR A 1 227 ? 18.271 13.741 -52.865 1.00 51.81 227 THR A CA 1
ATOM 1788 C C . THR A 1 227 ? 17.138 14.318 -52.017 1.00 51.81 227 THR A C 1
ATOM 1790 O O . THR A 1 227 ? 17.097 15.534 -51.837 1.00 51.81 227 THR A O 1
ATOM 1793 N N . LYS A 1 228 ? 16.218 13.494 -51.494 1.00 55.09 228 LYS A N 1
ATOM 1794 C CA . LYS A 1 228 ? 15.105 13.959 -50.647 1.00 55.09 228 LYS A CA 1
ATOM 1795 C C . LYS A 1 228 ? 15.295 13.537 -49.189 1.00 55.09 228 LYS A C 1
ATOM 1797 O O . LYS A 1 228 ? 15.742 12.417 -48.941 1.00 55.09 228 LYS A O 1
ATOM 1802 N N . PRO A 1 229 ? 14.944 14.407 -48.222 1.00 55.84 229 PRO A N 1
ATOM 1803 C CA . PRO A 1 229 ? 14.952 14.026 -46.819 1.00 55.84 229 PRO A CA 1
ATOM 1804 C C . PRO A 1 229 ? 13.970 12.862 -46.600 1.00 55.84 229 PRO A C 1
ATOM 1806 O O . PRO A 1 229 ? 12.898 12.853 -47.212 1.00 55.84 229 PRO A O 1
ATOM 1809 N N . PRO A 1 230 ? 14.321 11.875 -45.761 1.00 59.16 230 PRO A N 1
ATOM 1810 C CA . PRO A 1 230 ? 13.422 10.772 -45.467 1.00 59.16 230 PRO A CA 1
ATOM 1811 C C . PRO A 1 230 ? 12.133 11.257 -44.793 1.00 59.16 230 PRO A C 1
ATOM 1813 O O . PRO A 1 230 ? 12.173 12.226 -44.033 1.00 59.16 230 PRO A O 1
ATOM 1816 N N . SER A 1 231 ? 11.010 10.570 -45.035 1.00 66.69 231 SER A N 1
ATOM 1817 C CA . SER A 1 231 ? 9.769 10.811 -44.281 1.00 66.69 231 SER A CA 1
ATOM 1818 C C . SER A 1 231 ? 10.024 10.628 -42.784 1.00 66.69 231 SER A C 1
ATOM 1820 O O . SER A 1 231 ? 10.605 9.626 -42.363 1.00 66.69 231 SER A O 1
ATOM 1822 N N . ASP A 1 232 ? 9.574 11.576 -41.965 1.00 69.38 232 ASP A N 1
ATOM 1823 C CA . ASP A 1 232 ? 9.626 11.450 -40.512 1.00 69.38 232 ASP A CA 1
ATOM 1824 C C . ASP A 1 232 ? 8.507 10.555 -39.975 1.00 69.38 232 ASP A C 1
ATOM 1826 O O . ASP A 1 232 ? 8.627 10.087 -38.852 1.00 69.38 232 ASP A O 1
ATOM 1830 N N . LYS A 1 233 ? 7.467 10.265 -40.766 1.00 73.44 233 LYS A N 1
ATOM 1831 C CA . LYS A 1 233 ? 6.354 9.373 -40.415 1.00 73.44 233 LYS A CA 1
ATOM 1832 C C . LYS A 1 233 ? 6.573 7.987 -41.004 1.00 73.44 233 LYS A C 1
ATOM 1834 O O . LYS A 1 233 ? 6.646 7.826 -42.224 1.00 73.44 233 LYS A O 1
ATOM 1839 N N . ILE A 1 234 ? 6.638 6.989 -40.130 1.00 79.88 234 ILE A N 1
ATOM 1840 C CA . ILE A 1 234 ? 6.823 5.580 -40.480 1.00 79.88 234 ILE A CA 1
ATOM 1841 C C . ILE A 1 234 ? 5.811 4.709 -39.735 1.00 79.88 234 ILE A C 1
ATOM 1843 O O . ILE A 1 234 ? 5.279 5.097 -38.696 1.00 79.88 234 ILE A O 1
ATOM 1847 N N . LYS A 1 235 ? 5.583 3.499 -40.242 1.00 84.00 235 LYS A N 1
ATOM 1848 C CA . LYS A 1 235 ? 4.913 2.432 -39.496 1.00 84.00 235 LYS A CA 1
ATOM 1849 C C . LYS A 1 235 ? 5.926 1.390 -39.070 1.00 84.00 235 LYS A C 1
ATOM 1851 O O . LYS A 1 235 ? 6.812 1.022 -39.839 1.00 84.00 235 LYS A O 1
ATOM 1856 N N . VAL A 1 236 ? 5.780 0.899 -37.851 1.00 76.38 236 VAL A N 1
ATOM 1857 C CA . VAL A 1 236 ? 6.610 -0.165 -37.295 1.00 76.38 236 VAL A CA 1
ATOM 1858 C C . VAL A 1 236 ? 5.734 -1.384 -37.063 1.00 76.38 236 VAL A C 1
ATOM 1860 O O . VAL A 1 236 ? 4.702 -1.313 -36.396 1.00 76.38 236 VAL A O 1
ATOM 1863 N N . GLU A 1 237 ? 6.157 -2.509 -37.619 1.00 78.88 237 GLU A N 1
ATOM 1864 C CA . GLU A 1 237 ? 5.589 -3.830 -37.375 1.00 78.88 237 GLU A CA 1
ATOM 1865 C C . GLU A 1 237 ? 6.649 -4.655 -36.640 1.00 78.88 237 GLU A C 1
ATOM 1867 O O . GLU A 1 237 ? 7.798 -4.737 -37.073 1.00 78.88 237 GLU A O 1
ATOM 1872 N N . PHE A 1 238 ? 6.303 -5.238 -35.494 1.00 70.88 238 PHE A N 1
ATOM 1873 C CA . PHE A 1 238 ? 7.225 -6.129 -34.790 1.00 70.88 238 PHE A CA 1
ATOM 1874 C C . PHE A 1 238 ? 7.220 -7.494 -35.461 1.00 70.88 238 PHE A C 1
ATOM 1876 O O . PHE A 1 238 ? 6.160 -8.002 -35.836 1.00 70.88 238 PHE A O 1
ATOM 1883 N N . PHE A 1 239 ? 8.405 -8.089 -35.598 1.00 67.56 239 PHE A N 1
ATOM 1884 C CA . PHE A 1 239 ? 8.506 -9.420 -36.174 1.00 67.56 239 PHE A CA 1
ATOM 1885 C C . PHE A 1 239 ? 7.663 -10.400 -35.348 1.00 67.56 239 PHE A C 1
ATOM 1887 O O . PHE A 1 239 ? 7.827 -10.507 -34.132 1.00 67.56 239 PHE A O 1
ATOM 1894 N N . SER A 1 240 ? 6.726 -11.073 -36.012 1.00 57.62 240 SER A N 1
ATOM 1895 C CA . SER A 1 240 ? 5.807 -12.034 -35.406 1.00 57.62 240 SER A CA 1
ATOM 1896 C C . SER A 1 240 ? 5.345 -13.046 -36.453 1.00 57.62 240 SER A C 1
ATOM 1898 O O . SER A 1 240 ? 5.257 -12.728 -37.637 1.00 57.62 240 SER A O 1
ATOM 1900 N N . GLU A 1 241 ? 5.015 -14.261 -36.021 1.00 53.38 241 GLU A N 1
ATOM 1901 C CA . GLU A 1 241 ? 4.583 -15.352 -36.912 1.00 53.38 241 GLU A CA 1
ATOM 1902 C C . GLU A 1 241 ? 3.109 -15.242 -37.356 1.00 53.38 241 GLU A C 1
ATOM 1904 O O . GLU A 1 241 ? 2.546 -16.175 -37.925 1.00 53.38 241 GLU A O 1
ATOM 1909 N N . LEU A 1 242 ? 2.446 -14.109 -37.099 1.00 56.03 242 LEU A N 1
ATOM 1910 C CA . LEU A 1 242 ? 1.046 -13.910 -37.477 1.00 56.03 242 LEU A CA 1
ATOM 1911 C C . LEU A 1 242 ? 0.892 -13.721 -39.001 1.00 56.03 242 LEU A C 1
ATOM 1913 O O . LEU A 1 242 ? 1.807 -13.205 -39.646 1.00 56.03 242 LEU A O 1
ATOM 1917 N N . PRO A 1 243 ? -0.265 -14.066 -39.598 1.00 56.62 243 PRO A N 1
ATOM 1918 C CA . PRO A 1 243 ? -0.582 -13.705 -40.983 1.00 56.62 243 PRO A CA 1
ATOM 1919 C C . PRO A 1 243 ? -0.577 -12.181 -41.195 1.00 56.62 243 PRO A C 1
ATOM 1921 O O . PRO A 1 243 ? -1.051 -11.452 -40.325 1.00 56.62 243 PRO A O 1
ATOM 1924 N N . ASP A 1 244 ? -0.094 -11.701 -42.348 1.00 60.19 244 ASP A N 1
ATOM 1925 C CA . ASP A 1 244 ? 0.123 -10.268 -42.654 1.00 60.19 244 ASP A CA 1
ATOM 1926 C C . ASP A 1 244 ? -1.113 -9.377 -42.426 1.00 60.19 244 ASP A C 1
ATOM 1928 O O . ASP A 1 244 ? -1.001 -8.228 -41.990 1.00 60.19 244 ASP A O 1
ATOM 1932 N N . GLU A 1 245 ? -2.301 -9.917 -42.699 1.00 66.94 245 GLU A N 1
ATOM 1933 C CA . GLU A 1 245 ? -3.600 -9.257 -42.514 1.00 66.94 245 GLU A CA 1
ATOM 1934 C C . GLU A 1 245 ? -3.974 -9.046 -41.036 1.00 66.94 245 GLU A C 1
ATOM 1936 O O . GLU A 1 245 ? -4.803 -8.196 -40.717 1.00 66.94 245 GLU A O 1
ATOM 1941 N N . LYS A 1 246 ? -3.348 -9.799 -40.124 1.00 59.97 246 LYS A N 1
ATOM 1942 C CA . LYS A 1 246 ? -3.590 -9.761 -38.673 1.00 59.97 246 LYS A CA 1
ATOM 1943 C C . LYS A 1 246 ? -2.475 -9.068 -37.899 1.00 59.97 246 LYS A C 1
ATOM 1945 O O . LYS A 1 246 ? -2.562 -8.969 -36.675 1.00 59.97 246 LYS A O 1
ATOM 1950 N N . ARG A 1 247 ? -1.413 -8.621 -38.572 1.00 66.00 247 ARG A N 1
ATOM 1951 C CA . ARG A 1 247 ? -0.270 -8.009 -37.895 1.00 66.00 247 ARG A CA 1
ATOM 1952 C C . ARG A 1 247 ? -0.576 -6.567 -37.492 1.00 66.00 247 ARG A C 1
ATOM 1954 O O . ARG A 1 247 ? -0.937 -5.756 -38.351 1.00 66.00 247 ARG A O 1
ATOM 1961 N N . PRO A 1 248 ? -0.426 -6.226 -36.201 1.00 67.56 248 PRO A N 1
ATOM 1962 C CA . PRO A 1 248 ? -0.605 -4.860 -35.745 1.00 67.56 248 PRO A CA 1
ATOM 1963 C C . PRO A 1 248 ? 0.548 -3.984 -36.238 1.00 67.56 248 PRO A C 1
ATOM 1965 O O . PRO A 1 248 ? 1.715 -4.383 -36.214 1.00 67.56 248 PRO A O 1
ATOM 1968 N N . ARG A 1 249 ? 0.206 -2.768 -36.662 1.00 80.00 249 ARG A N 1
ATOM 1969 C CA . ARG A 1 249 ? 1.159 -1.750 -37.111 1.00 80.00 249 ARG A CA 1
ATOM 1970 C C . ARG A 1 249 ? 1.010 -0.518 -36.245 1.00 80.00 249 ARG A C 1
ATOM 1972 O O . ARG A 1 249 ? -0.110 -0.113 -35.941 1.00 80.00 249 ARG A O 1
ATOM 1979 N N . TYR A 1 250 ? 2.141 0.062 -35.880 1.00 79.25 250 TYR A N 1
ATOM 1980 C CA . TYR A 1 250 ? 2.203 1.204 -34.982 1.00 79.25 250 TYR A CA 1
ATOM 1981 C C . TYR A 1 250 ? 2.776 2.401 -35.727 1.00 79.25 250 TYR A C 1
ATOM 1983 O O . TYR A 1 250 ? 3.826 2.279 -36.359 1.00 79.25 250 TYR A O 1
ATOM 1991 N N . ASP A 1 251 ? 2.098 3.543 -35.654 1.00 82.00 251 ASP A N 1
ATOM 1992 C CA . ASP A 1 251 ? 2.636 4.796 -36.177 1.00 82.00 251 ASP A CA 1
ATOM 1993 C C . ASP A 1 251 ? 3.824 5.241 -35.312 1.00 82.00 251 ASP A C 1
ATOM 1995 O O . ASP A 1 251 ? 3.787 5.153 -34.082 1.00 82.00 251 ASP A O 1
ATOM 1999 N N . ALA A 1 252 ? 4.895 5.702 -35.952 1.00 72.81 252 ALA A N 1
ATOM 2000 C CA . ALA A 1 252 ? 6.108 6.156 -35.287 1.00 72.81 252 ALA A CA 1
ATOM 2001 C C . ALA A 1 252 ? 6.764 7.315 -36.045 1.00 72.81 252 ALA A C 1
ATOM 2003 O O . ALA A 1 252 ? 6.556 7.493 -37.249 1.00 72.81 252 ALA A O 1
ATOM 2004 N N . THR A 1 253 ? 7.581 8.089 -35.325 1.00 72.25 253 THR A N 1
ATOM 2005 C CA . THR A 1 253 ? 8.339 9.214 -35.879 1.00 72.25 253 THR A CA 1
ATOM 2006 C C . THR A 1 253 ? 9.848 9.001 -35.817 1.00 72.25 253 THR A C 1
ATOM 2008 O O . THR A 1 253 ? 10.380 8.472 -34.839 1.00 72.25 253 THR A O 1
ATOM 2011 N N . VAL A 1 254 ? 10.561 9.429 -36.858 1.00 68.50 254 VAL A N 1
ATOM 2012 C CA . VAL A 1 254 ? 12.026 9.355 -36.926 1.00 68.50 254 VAL A CA 1
ATOM 2013 C C . VAL A 1 254 ? 12.644 10.586 -36.265 1.00 68.50 254 VAL A C 1
ATOM 2015 O O . VAL A 1 254 ? 12.358 11.717 -36.645 1.00 68.50 254 VAL A O 1
ATOM 2018 N N . HIS A 1 255 ? 13.562 10.368 -35.321 1.00 64.12 255 HIS A N 1
ATOM 2019 C CA . HIS A 1 255 ? 14.375 11.427 -34.721 1.00 64.12 255 HIS A CA 1
ATOM 2020 C C . HIS A 1 255 ? 15.843 11.240 -35.116 1.00 64.12 255 HIS A C 1
ATOM 2022 O O . HIS A 1 255 ? 16.467 10.237 -34.766 1.00 64.12 255 HIS A O 1
ATOM 2028 N N . GLN A 1 256 ? 16.410 12.197 -35.853 1.00 59.47 256 GLN A N 1
ATOM 2029 C CA . GLN A 1 256 ? 17.810 12.141 -36.266 1.00 59.47 256 GLN A CA 1
ATOM 2030 C C . GLN A 1 256 ? 18.730 12.563 -35.112 1.00 59.47 256 GLN A C 1
ATOM 2032 O O . GLN A 1 256 ? 18.760 13.728 -34.721 1.00 59.47 256 GLN A O 1
ATOM 2037 N N . THR A 1 257 ? 19.527 11.634 -34.588 1.00 46.00 257 THR A N 1
ATOM 2038 C CA . THR A 1 257 ? 20.625 11.939 -33.663 1.00 46.00 257 THR A CA 1
ATOM 2039 C C . THR A 1 257 ? 21.914 12.201 -34.446 1.00 46.00 257 THR A C 1
ATOM 2041 O O . THR A 1 257 ? 22.432 11.335 -35.149 1.00 46.00 257 THR A O 1
ATOM 2044 N N . MET A 1 258 ? 22.440 13.424 -34.347 1.00 38.16 258 MET A N 1
ATOM 2045 C CA . MET A 1 258 ? 23.741 13.814 -34.905 1.00 38.16 258 MET A CA 1
ATOM 2046 C C . MET A 1 258 ? 24.869 13.049 -34.194 1.00 38.16 258 MET A C 1
ATOM 2048 O O . MET A 1 258 ? 25.167 13.315 -33.032 1.00 38.16 258 MET A O 1
ATOM 2052 N N . THR A 1 259 ? 25.510 12.095 -34.871 1.00 41.75 259 THR A N 1
ATOM 2053 C CA . THR A 1 259 ? 26.727 11.4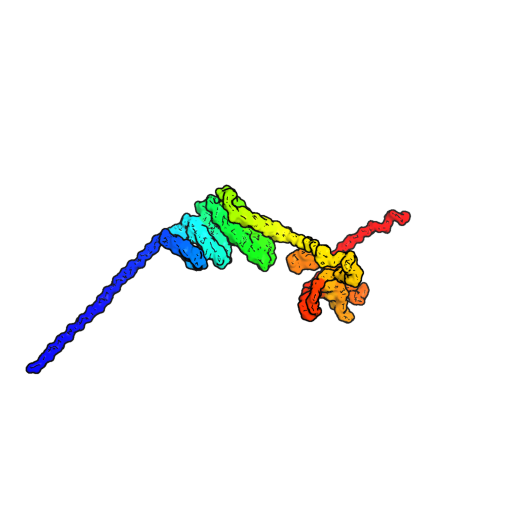42 -34.363 1.00 41.75 259 THR A CA 1
ATOM 2054 C C . THR A 1 259 ? 27.948 12.303 -34.696 1.00 41.75 259 THR A C 1
ATOM 2056 O O . THR A 1 259 ? 28.207 12.588 -35.865 1.00 41.75 259 THR A O 1
ATOM 2059 N N . PHE A 1 260 ? 28.695 12.711 -33.666 1.00 36.72 260 PHE A N 1
ATOM 2060 C CA . PHE A 1 260 ? 29.985 13.398 -33.771 1.00 36.72 260 PHE A CA 1
ATOM 2061 C C . PHE A 1 260 ? 30.976 12.584 -34.627 1.00 36.72 260 PHE A C 1
ATOM 2063 O O . PHE A 1 260 ? 31.211 11.403 -34.374 1.00 36.72 260 PHE A O 1
ATOM 2070 N N . LEU A 1 261 ? 31.574 13.232 -35.629 1.00 36.06 261 LEU A N 1
ATOM 2071 C CA . LEU A 1 261 ? 32.667 12.705 -36.449 1.00 36.06 261 LEU A CA 1
ATOM 2072 C C . LEU A 1 261 ? 33.932 12.521 -35.594 1.00 36.06 261 LEU A C 1
ATOM 2074 O O . LEU A 1 261 ? 34.604 13.495 -35.256 1.00 36.06 261 LEU A O 1
ATOM 2078 N N . LEU A 1 262 ? 34.311 11.276 -35.299 1.00 33.72 262 LEU A N 1
ATOM 2079 C CA . LEU A 1 262 ? 35.684 10.953 -34.906 1.00 33.72 262 LEU A CA 1
ATOM 2080 C C . LEU A 1 262 ? 36.576 11.035 -36.153 1.00 33.72 262 LEU A C 1
ATOM 2082 O O . LEU A 1 262 ? 36.672 10.094 -36.937 1.00 33.72 262 LEU A O 1
ATOM 2086 N N . LYS A 1 263 ? 37.240 12.181 -36.337 1.00 37.28 263 LYS A N 1
ATOM 2087 C CA . LYS A 1 263 ? 38.439 12.286 -37.178 1.00 37.28 263 LYS A CA 1
ATOM 2088 C C . LYS A 1 263 ? 39.546 11.426 -36.552 1.00 37.28 263 LYS A C 1
ATOM 2090 O O . LYS A 1 263 ? 40.254 11.883 -35.662 1.00 37.28 263 LYS A O 1
ATOM 2095 N N . GLN A 1 264 ? 39.732 10.209 -37.048 1.00 38.78 264 GLN A N 1
ATOM 2096 C CA . GLN A 1 264 ? 41.025 9.526 -37.009 1.00 38.78 264 GLN A CA 1
ATOM 2097 C C . GLN A 1 264 ? 41.388 9.088 -38.424 1.00 38.78 264 GLN A C 1
ATOM 2099 O O . GLN A 1 264 ? 41.075 7.981 -38.834 1.00 38.78 264 GLN A O 1
ATOM 2104 N N . GLN A 1 265 ? 42.011 10.000 -39.170 1.00 39.72 265 GLN A N 1
ATOM 2105 C CA . GLN A 1 265 ? 42.910 9.705 -40.290 1.00 39.72 265 GLN A CA 1
ATOM 2106 C C . GLN A 1 265 ? 43.580 11.017 -40.724 1.00 39.72 265 GLN A C 1
ATOM 2108 O O . GLN A 1 265 ? 43.156 11.673 -41.668 1.00 39.72 265 GLN A O 1
ATOM 2113 N N . GLN A 1 266 ? 44.584 11.443 -39.953 1.00 39.28 266 GLN A N 1
ATOM 2114 C CA . GLN A 1 266 ? 45.671 12.330 -40.396 1.00 39.28 266 GLN A CA 1
ATOM 2115 C C . GLN A 1 266 ? 46.785 12.338 -39.332 1.00 39.28 266 GLN A C 1
ATOM 2117 O O . GLN A 1 266 ? 47.105 13.355 -38.738 1.00 39.28 266 GLN A O 1
ATOM 2122 N N . LEU A 1 267 ? 47.334 11.154 -39.053 1.00 40.03 267 LEU A N 1
ATOM 2123 C CA . LEU A 1 267 ? 48.661 10.949 -38.455 1.00 40.03 267 LEU A CA 1
ATOM 2124 C C . LEU A 1 267 ? 49.242 9.676 -39.093 1.00 40.03 267 LEU A C 1
ATOM 2126 O O . LEU A 1 267 ? 49.446 8.662 -38.438 1.00 40.03 267 LEU A O 1
ATOM 2130 N N . ALA A 1 268 ? 49.367 9.711 -40.420 1.00 41.72 268 ALA A N 1
ATOM 2131 C CA . ALA A 1 268 ? 50.153 8.786 -41.237 1.00 41.72 268 ALA A CA 1
ATOM 2132 C C . ALA A 1 268 ? 50.298 9.394 -42.645 1.00 41.72 268 ALA A C 1
ATOM 2134 O O . ALA A 1 268 ? 49.702 8.913 -43.607 1.00 41.72 268 ALA A O 1
ATOM 2135 N N . ALA A 1 269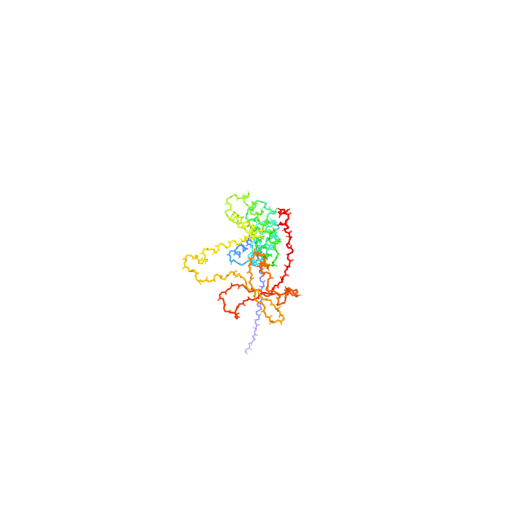 ? 51.010 10.517 -42.719 1.00 40.16 269 ALA A N 1
ATOM 2136 C CA . ALA A 1 269 ? 51.723 11.018 -43.892 1.00 40.16 269 ALA A CA 1
ATOM 2137 C C . ALA A 1 269 ? 52.803 11.978 -43.387 1.00 40.16 269 ALA A C 1
ATOM 2139 O O . ALA A 1 269 ? 52.440 12.854 -42.567 1.00 40.16 269 ALA A O 1
#